Protein AF-A0A671PRG0-F1 (afdb_monomer_lite)

InterPro domains:
  IPR011051 RmlC-like cupin domain superfamily [SSF51182] (22-229)
  IPR014710 RmlC-like jelly roll fold [G3DSA:2.60.120.10] (27-189)
  IPR016305 Mannose-6-phosphate isomerase [PR00714] (26-44)
  IPR016305 Mannose-6-phosphate isomerase [PR00714] (99-120)
  IPR016305 Mannose-6-phosphate isomerase [PR00714] (134-157)
  IPR016305 Mannose-6-phosphate isomerase [PTHR10309] (20-230)
  IPR018050 Phosphomannose isomerase, type I, conserved site [PS00965] (134-142)
  IPR046457 Phosphomannose isomerase type I, catalytic domain [PF20511] (23-158)
  IPR046458 Phosphomannose isomerase type I, helical insertion domain [PF20512] (175-228)

Sequence (241 aa):
MHYIFNLLILSSTIYFRLKKSELFPLCCVVQSYAWGKVGLDSEVARLVLGGDPQALIEEARPYAEVHGYGKYSDPLKFFTLCYIACLGSKVKDTFHGQLPFLFKVLSVNTALSIQAHPNRELAARLHAQFPEHYPDNNHKPEMAIALTRFEGLCGFRPMDEILGFLKNVPEFRALVGNEAAEELQSADGDPCRTSLALKKCFTRMMNCEKKLFVDQLNMLVKRISEEGERKPCRTSTPSAG

pLDDT: mean 81.51, std 22.71, range [23.83, 98.19]

Secondary structure (DSSP, 8-state):
-----------S------TT----PPPEEEE--TTBEEGGGSHHHHHHHHH-TTPPPPTTSEE-EEEE--S-SSTTTHHHHHHHHHSHHHHHHHTTTS-S---EEE-BSSPPPP--PPPHHHHHHHHHH-TTT--SS---------SS------SPPPHHHHHHHHHH-HHHHHHH-HHHHHHHHHTTT-HHHHHHHHHHHHHHHHTS-HHHHHHHHHHHHHHHHHHHHT------PPPP-

Structure (mmCIF, N/CA/C/O backbone):
data_AF-A0A671PRG0-F1
#
_entry.id   AF-A0A671PRG0-F1
#
loop_
_atom_site.group_PDB
_atom_site.id
_atom_site.type_symbol
_atom_site.label_atom_id
_atom_site.label_alt_id
_atom_site.label_comp_id
_atom_site.label_asym_id
_atom_site.label_entity_id
_atom_site.label_seq_id
_atom_site.pdbx_PDB_ins_code
_atom_site.Cartn_x
_atom_site.Cartn_y
_atom_site.Cartn_z
_atom_site.occupancy
_atom_site.B_iso_or_equiv
_atom_site.auth_seq_id
_atom_site.auth_comp_id
_atom_site.auth_asym_id
_atom_site.auth_atom_id
_atom_site.pdbx_PDB_model_num
ATOM 1 N N . MET A 1 1 ? -12.106 29.564 -16.256 1.00 35.19 1 MET A N 1
ATOM 2 C CA . MET A 1 1 ? -11.202 29.552 -17.425 1.00 35.19 1 MET A CA 1
ATOM 3 C C . MET A 1 1 ? -11.183 28.145 -17.986 1.00 35.19 1 MET A C 1
ATOM 5 O O . MET A 1 1 ? -10.632 27.255 -17.355 1.00 35.19 1 MET A O 1
ATOM 9 N N . HIS A 1 2 ? -11.853 27.949 -19.117 1.00 33.06 2 HIS A N 1
ATOM 10 C CA . HIS A 1 2 ? -11.750 26.733 -19.914 1.00 33.06 2 HIS A CA 1
ATOM 11 C C . HIS A 1 2 ? -10.462 26.802 -20.734 1.00 33.06 2 HIS A C 1
ATOM 13 O O . HIS A 1 2 ? -10.240 27.805 -21.407 1.00 33.06 2 HIS A O 1
ATOM 19 N N . TYR A 1 3 ? -9.663 25.739 -20.728 1.00 29.84 3 TYR A N 1
ATOM 20 C CA . TYR A 1 3 ? -8.715 25.488 -21.808 1.00 29.84 3 TYR A CA 1
ATOM 21 C C . TYR A 1 3 ? -9.137 24.205 -22.516 1.00 29.84 3 TYR A C 1
ATOM 23 O O . TYR A 1 3 ? -8.932 23.095 -22.035 1.00 29.84 3 TYR A O 1
ATOM 31 N N . ILE A 1 4 ? -9.803 24.416 -23.649 1.00 31.36 4 ILE A N 1
ATOM 32 C CA . ILE A 1 4 ? -9.970 23.457 -24.736 1.00 31.36 4 ILE A CA 1
ATOM 33 C C . ILE A 1 4 ? -8.593 23.319 -25.390 1.00 31.36 4 ILE A C 1
ATOM 35 O O . ILE A 1 4 ? -8.043 24.320 -25.848 1.00 31.36 4 ILE A O 1
ATOM 39 N N . PHE A 1 5 ? -8.045 22.108 -25.467 1.00 26.28 5 PHE A N 1
ATOM 40 C CA . PHE A 1 5 ? -6.980 21.823 -26.425 1.00 26.28 5 PHE A CA 1
ATOM 41 C C . PHE A 1 5 ? -7.607 21.182 -27.659 1.00 26.28 5 PHE A C 1
ATOM 43 O O . PHE A 1 5 ? -8.092 20.054 -27.620 1.00 26.28 5 PHE A O 1
ATOM 50 N N . ASN A 1 6 ? -7.621 21.951 -28.748 1.00 24.80 6 ASN A N 1
ATOM 51 C CA . ASN A 1 6 ? -7.912 21.455 -30.083 1.00 24.80 6 ASN A CA 1
ATOM 52 C C . ASN A 1 6 ? -6.829 20.451 -30.492 1.00 24.80 6 ASN A C 1
ATOM 54 O O . ASN A 1 6 ? -5.641 20.775 -30.502 1.00 24.80 6 ASN A O 1
ATOM 58 N N . LEU A 1 7 ? -7.256 19.247 -30.860 1.00 25.19 7 LEU A N 1
ATOM 59 C CA . LEU A 1 7 ? -6.441 18.278 -31.577 1.00 25.19 7 LEU A CA 1
ATOM 60 C C . LEU A 1 7 ? -6.440 18.676 -33.059 1.00 25.19 7 LEU A C 1
ATOM 62 O O . LEU A 1 7 ? -7.451 18.523 -33.741 1.00 25.19 7 LEU A O 1
ATOM 66 N N . LEU A 1 8 ? -5.317 19.194 -33.557 1.00 23.83 8 LEU A N 1
ATOM 67 C CA . LEU A 1 8 ? -5.101 19.376 -34.991 1.00 23.83 8 LEU A CA 1
ATOM 68 C C . LEU A 1 8 ? -4.307 18.171 -35.512 1.00 23.83 8 LEU A C 1
ATOM 70 O O . LEU A 1 8 ? -3.101 18.074 -35.294 1.00 23.83 8 LEU A O 1
ATOM 74 N N . ILE A 1 9 ? -4.986 17.239 -36.183 1.00 38.91 9 ILE A N 1
ATOM 75 C CA . ILE A 1 9 ? -4.334 16.229 -37.023 1.00 38.91 9 ILE A CA 1
ATOM 76 C C . ILE A 1 9 ? -4.158 16.856 -38.401 1.00 38.91 9 ILE A C 1
ATOM 78 O O . ILE A 1 9 ? -5.121 16.944 -39.157 1.00 38.91 9 ILE A O 1
ATOM 82 N N . LEU A 1 10 ? -2.934 17.257 -38.740 1.00 28.08 10 LEU A N 1
ATOM 83 C CA . LEU A 1 10 ? -2.520 17.417 -40.129 1.00 28.08 10 LEU A CA 1
ATOM 84 C C . LEU A 1 10 ? -1.109 16.857 -40.320 1.00 28.08 10 LEU A C 1
ATOM 86 O O . LEU A 1 10 ? -0.182 17.120 -39.560 1.00 28.08 10 LEU A O 1
ATOM 90 N N . SER A 1 11 ? -1.032 16.030 -41.356 1.00 39.69 11 SER A N 1
ATOM 91 C CA . SER A 1 11 ? 0.140 15.426 -41.970 1.00 39.69 11 SER A CA 1
ATOM 92 C C . SER A 1 11 ? 1.326 16.388 -42.139 1.00 39.69 11 SER A C 1
ATOM 94 O O . SER A 1 11 ? 1.144 17.579 -42.373 1.00 39.69 11 SER A O 1
ATOM 96 N N . SER A 1 12 ? 2.522 15.787 -42.180 1.00 30.41 12 SER A N 1
ATOM 97 C CA . SER A 1 12 ? 3.802 16.328 -42.671 1.00 30.41 12 SER A CA 1
ATOM 98 C C . SER A 1 12 ? 4.650 17.138 -41.675 1.00 30.41 12 SER A C 1
ATOM 100 O O . SER A 1 12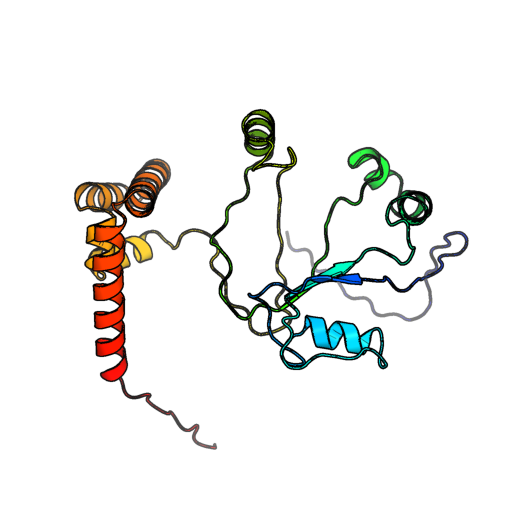 ? 4.738 18.354 -41.735 1.00 30.41 12 SER A O 1
ATOM 102 N N . THR A 1 13 ? 5.378 16.390 -40.838 1.00 31.53 13 THR A N 1
ATOM 103 C CA . THR A 1 13 ? 6.784 16.644 -40.469 1.00 31.53 13 THR A CA 1
ATOM 104 C C . THR A 1 13 ? 7.146 17.968 -39.776 1.00 31.53 13 THR A C 1
ATOM 106 O O . THR A 1 13 ? 7.357 18.997 -40.411 1.00 31.53 13 THR A O 1
ATOM 109 N N . ILE A 1 14 ? 7.442 17.878 -38.473 1.00 29.50 14 ILE A N 1
ATOM 110 C CA . ILE A 1 14 ? 8.320 18.815 -37.752 1.00 29.50 14 ILE A CA 1
ATOM 111 C C . ILE A 1 14 ? 9.484 17.999 -37.175 1.00 29.50 14 ILE A C 1
ATOM 113 O O . ILE A 1 14 ? 9.291 17.162 -36.295 1.00 29.50 14 ILE A O 1
ATOM 117 N N . TYR A 1 15 ? 10.695 18.223 -37.691 1.00 29.53 15 TYR A N 1
ATOM 118 C CA . TYR A 1 15 ? 11.923 17.613 -37.177 1.00 29.53 15 TYR A CA 1
ATOM 119 C C . TYR A 1 15 ? 12.564 18.512 -36.116 1.00 29.53 15 TYR A C 1
ATOM 121 O O . TYR A 1 15 ? 12.960 19.637 -36.416 1.00 29.53 15 TYR A O 1
ATOM 129 N N . PHE A 1 16 ? 12.783 17.980 -34.912 1.00 28.91 16 PHE A N 1
ATOM 130 C CA . PHE A 1 16 ? 13.805 18.502 -34.005 1.00 28.91 16 PHE A CA 1
ATOM 131 C C . PHE A 1 16 ? 15.105 17.713 -34.210 1.00 28.91 16 PHE A C 1
ATOM 133 O O . PHE A 1 16 ? 15.154 16.499 -34.021 1.00 28.91 16 PHE A O 1
ATOM 140 N N . ARG A 1 17 ? 16.166 18.409 -34.637 1.00 31.09 17 ARG A N 1
ATOM 141 C CA . ARG A 1 17 ? 17.495 17.841 -34.899 1.00 31.09 17 ARG A CA 1
ATOM 142 C C . ARG A 1 17 ? 18.341 17.857 -33.626 1.00 31.09 17 ARG A C 1
ATOM 144 O O . ARG A 1 17 ? 18.939 18.875 -33.292 1.00 31.09 17 ARG A O 1
ATOM 151 N N . LEU A 1 18 ? 18.462 16.706 -32.974 1.00 37.28 18 LEU A N 1
ATOM 152 C CA . LEU A 1 18 ? 19.599 16.389 -32.109 1.00 37.28 18 LEU A CA 1
ATOM 153 C C . LEU A 1 18 ? 20.644 15.636 -32.948 1.00 37.28 18 LEU A C 1
ATOM 155 O O . LEU A 1 18 ? 20.298 14.817 -33.801 1.00 37.28 18 LEU A O 1
ATOM 159 N N . LYS A 1 19 ? 21.934 15.948 -32.763 1.00 44.12 19 LYS A N 1
ATOM 160 C CA . LYS A 1 19 ? 23.044 15.192 -33.366 1.00 44.12 19 LYS A CA 1
ATOM 161 C C . LYS A 1 19 ? 22.900 13.719 -32.949 1.00 44.12 19 LYS A C 1
ATOM 163 O O . LYS A 1 19 ? 23.161 13.400 -31.801 1.00 44.12 19 LYS A O 1
ATOM 168 N N . LYS A 1 20 ? 22.460 12.873 -33.888 1.00 46.78 20 LYS A N 1
ATOM 169 C CA . LYS A 1 20 ? 22.304 11.411 -33.788 1.00 46.78 20 LYS A CA 1
ATOM 170 C C . LYS A 1 20 ? 21.583 10.949 -32.506 1.00 46.78 20 LYS A C 1
ATOM 172 O O . LYS A 1 20 ? 22.195 10.469 -31.561 1.00 46.78 20 LYS A O 1
ATOM 177 N N . SER A 1 21 ? 20.259 11.088 -32.485 1.00 54.41 21 SER A N 1
ATOM 178 C CA . SER A 1 21 ? 19.408 10.427 -31.489 1.00 54.41 21 SER A CA 1
ATOM 179 C C . SER A 1 21 ? 19.373 8.927 -31.774 1.00 54.41 21 SER A C 1
ATOM 181 O O . SER A 1 21 ? 18.553 8.454 -32.555 1.00 54.41 21 SER A O 1
ATOM 183 N N . GLU A 1 22 ? 20.308 8.184 -31.197 1.00 66.44 22 GLU A N 1
ATOM 184 C CA . GLU A 1 22 ? 20.271 6.726 -31.229 1.00 66.44 22 GLU A CA 1
ATOM 185 C C . GLU A 1 22 ? 19.267 6.244 -30.166 1.00 66.44 22 GLU A C 1
ATOM 187 O O . GLU A 1 22 ? 19.372 6.584 -28.987 1.00 66.44 22 GLU A O 1
ATOM 192 N N . LEU A 1 23 ? 18.233 5.518 -30.603 1.00 65.38 23 LEU A N 1
ATOM 193 C CA . LEU A 1 23 ? 17.289 4.839 -29.718 1.00 65.38 23 LEU A CA 1
ATOM 194 C C . LEU A 1 23 ? 17.896 3.490 -29.339 1.00 65.38 23 LEU A C 1
ATOM 196 O O . LEU A 1 23 ? 18.225 2.696 -30.220 1.00 65.38 23 LEU A O 1
ATOM 200 N N . PHE A 1 24 ? 18.006 3.220 -28.043 1.00 70.75 24 PHE A N 1
ATOM 201 C CA . PHE A 1 24 ? 18.529 1.953 -27.549 1.00 70.75 24 PHE A CA 1
ATOM 202 C C . PHE A 1 24 ? 17.489 1.244 -26.688 1.00 70.75 24 PHE A C 1
ATOM 204 O O . PHE A 1 24 ? 16.824 1.899 -25.879 1.00 70.75 24 PHE A O 1
ATOM 211 N N . PRO A 1 25 ? 17.360 -0.087 -26.812 1.00 68.94 25 PRO A N 1
ATOM 212 C CA . PRO A 1 25 ? 16.566 -0.859 -25.874 1.00 68.94 25 PRO A CA 1
ATOM 213 C C . PRO A 1 25 ? 17.192 -0.778 -24.478 1.00 68.94 25 PRO A C 1
ATOM 215 O O . PRO A 1 25 ? 18.411 -0.890 -24.311 1.00 68.94 25 PRO A O 1
ATOM 218 N N . LEU A 1 26 ? 16.350 -0.599 -23.462 1.00 72.31 26 LEU A N 1
ATOM 219 C CA . LEU A 1 26 ? 16.778 -0.729 -22.076 1.00 72.31 26 LEU A CA 1
ATOM 220 C C . LEU A 1 26 ? 16.910 -2.210 -21.734 1.00 72.31 26 LEU A C 1
ATOM 222 O O . LEU A 1 26 ? 16.048 -3.015 -22.078 1.00 72.31 26 LEU A O 1
ATOM 226 N N . CYS A 1 27 ? 17.974 -2.555 -21.014 1.00 68.25 27 CYS A N 1
ATOM 227 C CA . CYS A 1 27 ? 17.944 -3.769 -20.219 1.00 68.25 27 CYS A CA 1
ATOM 228 C C . CYS A 1 27 ? 17.286 -3.460 -18.888 1.00 68.25 27 CYS A C 1
ATOM 230 O O . CYS A 1 27 ? 17.402 -2.362 -18.346 1.00 68.25 27 CYS A O 1
ATOM 232 N N . CYS A 1 28 ? 16.559 -4.436 -18.379 1.00 75.50 28 CYS A N 1
ATOM 233 C CA . CYS A 1 28 ? 15.864 -4.285 -17.126 1.00 75.50 28 CYS A CA 1
ATOM 234 C C . CYS A 1 28 ? 16.195 -5.469 -16.231 1.00 75.50 28 CYS A C 1
ATOM 236 O O . CYS A 1 28 ? 16.379 -6.589 -16.704 1.00 75.50 28 CYS A O 1
ATOM 238 N N . VAL A 1 29 ? 16.284 -5.204 -14.934 1.00 83.56 29 VAL A N 1
ATOM 239 C CA . VAL A 1 29 ? 16.529 -6.224 -13.920 1.00 83.56 29 VAL A CA 1
ATOM 240 C C . VAL A 1 29 ? 15.194 -6.616 -13.318 1.00 83.56 29 VAL A C 1
ATOM 242 O O . VAL A 1 29 ? 14.440 -5.754 -12.868 1.00 83.56 29 VAL A O 1
ATOM 245 N N . VAL A 1 30 ? 14.923 -7.917 -13.311 1.00 90.12 30 VAL A N 1
ATOM 246 C CA . VAL A 1 30 ? 13.756 -8.507 -12.655 1.00 90.12 30 VAL A CA 1
ATOM 247 C C . VAL A 1 30 ? 14.116 -8.849 -11.218 1.00 90.12 30 VAL A C 1
ATOM 249 O O . VAL A 1 30 ? 15.102 -9.544 -10.977 1.00 90.12 30 VAL A O 1
ATOM 252 N N . GLN A 1 31 ? 13.282 -8.427 -10.275 1.00 92.62 31 GLN A N 1
ATOM 253 C CA . GLN A 1 31 ? 13.355 -8.879 -8.891 1.00 92.62 31 GLN A CA 1
ATOM 254 C C . GLN A 1 31 ? 12.327 -9.976 -8.628 1.00 92.62 31 GLN A C 1
ATOM 256 O O . GLN A 1 31 ? 11.164 -9.897 -9.036 1.00 92.62 31 GLN A O 1
ATOM 261 N N . SER A 1 32 ? 12.773 -11.002 -7.910 1.00 95.56 32 SER A N 1
ATOM 262 C CA . SER A 1 32 ? 12.037 -12.249 -7.695 1.00 95.56 32 SER A CA 1
ATOM 263 C C . SER A 1 32 ? 11.468 -12.338 -6.275 1.00 95.56 32 SER A C 1
ATOM 265 O O . SER A 1 32 ? 11.732 -13.285 -5.540 1.00 95.56 32 SER A O 1
ATOM 267 N N . TYR A 1 33 ? 10.743 -11.308 -5.835 1.00 96.44 33 TYR A N 1
ATOM 268 C CA . TYR A 1 33 ? 10.193 -11.283 -4.477 1.00 96.44 33 TYR A CA 1
ATOM 269 C C . TYR A 1 33 ? 8.988 -12.213 -4.317 1.00 96.44 33 TYR A C 1
ATOM 271 O O . TYR A 1 33 ? 8.146 -12.305 -5.206 1.00 96.44 33 TYR A O 1
ATOM 279 N N . ALA A 1 34 ? 8.860 -12.834 -3.141 1.00 96.88 34 ALA A N 1
ATOM 280 C CA . ALA A 1 34 ? 7.816 -13.819 -2.839 1.00 96.88 34 ALA A CA 1
ATOM 281 C C . ALA A 1 34 ? 6.375 -13.294 -2.986 1.00 96.88 34 ALA A C 1
ATOM 283 O O . ALA A 1 34 ? 5.452 -14.082 -3.162 1.00 96.88 34 ALA A O 1
ATOM 284 N N . TRP A 1 35 ? 6.171 -11.974 -2.924 1.00 97.25 35 TRP A N 1
ATOM 285 C CA . TRP A 1 35 ? 4.859 -11.358 -3.129 1.00 97.25 35 TRP A CA 1
ATOM 286 C C . TRP A 1 35 ? 4.439 -11.271 -4.601 1.00 97.25 35 TRP A C 1
ATOM 288 O O . TRP A 1 35 ? 3.294 -10.919 -4.884 1.00 97.25 35 TRP A O 1
ATOM 298 N N . GLY A 1 36 ? 5.353 -11.539 -5.538 1.00 97.50 36 GLY A N 1
ATOM 299 C CA . GLY A 1 36 ? 5.112 -11.428 -6.972 1.00 97.50 36 GLY A CA 1
ATOM 300 C C . GLY A 1 36 ? 4.238 -12.548 -7.531 1.00 97.50 36 GLY A C 1
ATOM 301 O O . GLY A 1 36 ? 4.193 -13.650 -6.985 1.00 97.50 36 GLY A O 1
ATOM 302 N N . LYS A 1 37 ? 3.564 -12.283 -8.655 1.00 97.81 37 LYS A N 1
ATOM 303 C CA . LYS A 1 37 ? 2.899 -13.343 -9.433 1.00 97.81 37 LYS A CA 1
ATOM 304 C C . LYS A 1 37 ? 3.934 -14.297 -10.025 1.00 97.81 37 LYS A C 1
ATOM 306 O O . LYS A 1 37 ? 5.053 -13.883 -10.332 1.00 97.81 37 LYS A O 1
ATOM 311 N N . VAL A 1 38 ? 3.559 -15.564 -10.165 1.00 98.19 38 VAL A N 1
ATOM 312 C CA . VAL A 1 38 ? 4.453 -16.624 -10.644 1.00 98.19 38 VAL A CA 1
ATOM 313 C C . VAL A 1 38 ? 4.329 -16.827 -12.149 1.00 98.19 38 VAL A C 1
ATOM 315 O O . VAL A 1 38 ? 3.256 -16.617 -12.714 1.00 98.19 38 VAL A O 1
ATOM 318 N N . GLY A 1 39 ? 5.432 -17.204 -12.797 1.00 97.44 39 GLY A N 1
ATOM 319 C CA . GLY A 1 39 ? 5.450 -17.558 -14.215 1.00 97.44 39 GLY A CA 1
ATOM 320 C C . GLY A 1 39 ? 4.734 -16.540 -15.111 1.00 97.44 39 GLY A C 1
ATOM 321 O O . GLY A 1 39 ? 4.846 -15.328 -14.922 1.00 97.44 39 GLY A O 1
ATOM 322 N N . LEU A 1 40 ? 3.961 -17.036 -16.080 1.00 97.19 40 LEU A N 1
ATOM 323 C CA . LEU A 1 40 ? 3.240 -16.211 -17.060 1.00 97.19 40 LEU A CA 1
ATOM 324 C C . LEU A 1 40 ? 1.994 -15.501 -16.510 1.00 97.19 40 LEU A C 1
ATOM 326 O O . LEU A 1 40 ? 1.427 -14.648 -17.200 1.00 97.19 40 LEU A O 1
ATOM 330 N N . ASP A 1 41 ? 1.594 -15.768 -15.266 1.00 97.06 41 ASP A N 1
ATOM 331 C CA . ASP A 1 41 ? 0.567 -14.964 -14.595 1.00 97.06 41 ASP A CA 1
ATOM 332 C C . ASP A 1 41 ? 1.094 -13.573 -14.223 1.00 97.06 41 ASP A C 1
ATOM 334 O O . ASP A 1 41 ? 0.311 -12.647 -13.991 1.00 97.06 41 ASP A O 1
ATOM 338 N N . SER A 1 42 ? 2.420 -13.402 -14.208 1.00 97.94 42 SER A N 1
ATOM 339 C CA . SER A 1 42 ? 3.068 -12.118 -13.991 1.00 97.94 42 SER A CA 1
ATOM 340 C C . SER A 1 42 ? 3.155 -11.269 -15.254 1.00 97.94 42 SER A C 1
ATOM 342 O O . SER A 1 42 ? 3.726 -11.667 -16.270 1.00 97.94 42 SER A O 1
ATOM 344 N N . GLU A 1 43 ? 2.709 -10.018 -15.143 1.00 96.81 43 GLU A N 1
ATOM 345 C CA . GLU A 1 43 ? 2.943 -9.006 -16.180 1.00 96.81 43 GLU A CA 1
ATOM 346 C C . GLU A 1 43 ? 4.430 -8.712 -16.368 1.00 96.81 43 GLU A C 1
ATOM 348 O O . GLU A 1 43 ? 4.868 -8.413 -17.474 1.00 96.81 43 GLU A O 1
ATOM 353 N N . VAL A 1 44 ? 5.233 -8.848 -15.309 1.00 96.00 44 VAL A N 1
ATOM 354 C CA . VAL A 1 44 ? 6.686 -8.690 -15.407 1.00 96.00 44 VAL A CA 1
ATOM 355 C C . VAL A 1 44 ? 7.284 -9.813 -16.254 1.00 96.00 44 VAL A C 1
ATOM 357 O O . VAL A 1 44 ? 8.100 -9.531 -17.127 1.00 96.00 44 VAL A O 1
ATOM 360 N N . ALA A 1 45 ? 6.851 -11.063 -16.068 1.00 95.56 45 ALA A N 1
ATOM 361 C CA . ALA A 1 45 ? 7.314 -12.179 -16.896 1.00 95.56 45 ALA A CA 1
ATOM 362 C C . ALA A 1 45 ? 6.913 -12.012 -18.371 1.00 95.56 45 ALA A C 1
ATOM 364 O O . ALA A 1 45 ? 7.727 -12.236 -19.266 1.00 95.56 45 ALA A O 1
ATOM 365 N N . ARG A 1 46 ? 5.684 -11.550 -18.639 1.00 95.06 46 ARG A N 1
ATOM 366 C CA . ARG A 1 46 ? 5.230 -11.257 -20.010 1.00 95.06 46 ARG A CA 1
ATOM 367 C C . ARG A 1 46 ? 6.020 -10.120 -20.653 1.00 95.06 46 ARG A 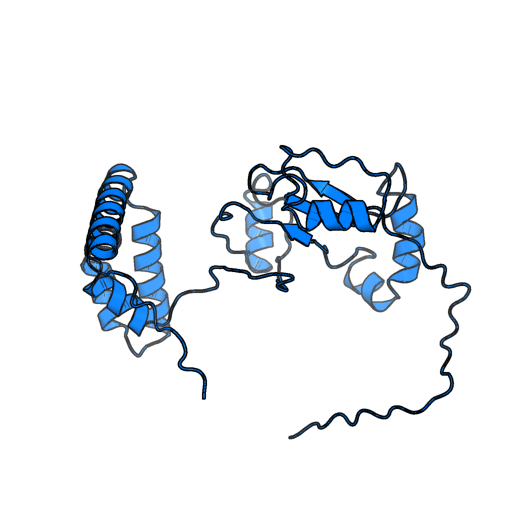C 1
ATOM 369 O O . ARG A 1 46 ? 6.347 -10.207 -21.832 1.00 95.06 46 ARG A O 1
ATOM 376 N N . LEU A 1 47 ? 6.365 -9.079 -19.891 1.00 92.44 47 LEU A N 1
ATOM 377 C CA . LEU A 1 47 ? 7.225 -7.994 -20.375 1.00 92.44 47 LEU A CA 1
ATOM 378 C C . LEU A 1 47 ? 8.635 -8.482 -20.713 1.00 92.44 47 LEU A C 1
ATOM 380 O O . LEU A 1 47 ? 9.195 -8.049 -21.718 1.00 92.44 47 LEU A O 1
ATOM 384 N N . VAL A 1 48 ? 9.195 -9.392 -19.910 1.00 90.94 48 VAL A N 1
ATOM 385 C CA . VAL A 1 48 ? 10.492 -10.022 -20.199 1.00 90.94 48 VAL A CA 1
ATOM 386 C C . VAL A 1 48 ? 10.436 -10.773 -21.528 1.00 90.94 48 VAL A C 1
ATOM 388 O O . VAL A 1 48 ? 11.266 -10.506 -22.389 1.00 90.94 48 VAL A O 1
ATOM 391 N N . LEU A 1 49 ? 9.423 -11.620 -21.740 1.00 91.62 49 LEU A N 1
ATOM 392 C CA . LEU A 1 49 ? 9.232 -12.328 -23.014 1.00 91.62 49 LEU A CA 1
ATOM 393 C C . LEU A 1 49 ? 8.992 -11.392 -24.203 1.00 91.62 49 LEU A C 1
ATOM 395 O O . LEU A 1 49 ? 9.448 -11.664 -25.309 1.00 91.62 49 LEU A O 1
ATOM 399 N N . GLY A 1 50 ? 8.281 -10.283 -23.993 1.00 88.88 50 GLY A N 1
ATOM 400 C CA . GLY A 1 50 ? 8.062 -9.282 -25.037 1.00 88.88 50 GLY A CA 1
ATOM 401 C C . GLY A 1 50 ? 9.345 -8.554 -25.453 1.00 88.88 50 GLY A C 1
ATOM 402 O O . GLY A 1 50 ? 9.480 -8.172 -26.613 1.00 88.88 50 GLY A O 1
ATOM 403 N N . GLY A 1 51 ? 10.284 -8.361 -24.519 1.00 85.56 51 GLY A N 1
ATOM 404 C CA . GLY A 1 51 ? 11.594 -7.758 -24.782 1.00 85.56 51 GLY A CA 1
ATOM 405 C C . GLY A 1 51 ? 12.648 -8.746 -25.293 1.00 85.56 51 GLY A C 1
ATOM 406 O O . GLY A 1 51 ? 13.550 -8.345 -26.028 1.00 85.56 51 GLY A O 1
ATOM 407 N N . ASP A 1 52 ? 12.527 -10.020 -24.922 1.00 86.94 52 ASP A N 1
ATOM 408 C CA . ASP A 1 52 ? 13.380 -11.124 -25.359 1.00 86.94 52 ASP A CA 1
ATOM 409 C C . ASP A 1 52 ? 12.538 -12.403 -25.555 1.00 86.94 52 ASP A C 1
ATOM 411 O O . ASP A 1 52 ? 12.299 -13.142 -24.596 1.00 86.94 52 ASP A O 1
ATOM 415 N N . PRO A 1 53 ? 12.101 -12.703 -26.795 1.00 88.69 53 PRO A N 1
ATOM 416 C CA . PRO A 1 53 ? 11.292 -13.887 -27.091 1.00 88.69 53 PRO A CA 1
ATOM 417 C C . PRO A 1 53 ? 11.979 -15.229 -26.802 1.00 88.69 53 PRO A C 1
ATOM 419 O O . PRO A 1 53 ? 11.312 -16.261 -26.826 1.00 88.69 53 PRO A O 1
ATOM 422 N N . GLN A 1 54 ? 13.298 -15.239 -26.572 1.00 90.38 54 GLN A N 1
ATOM 423 C CA . GLN A 1 54 ? 14.056 -16.439 -26.208 1.00 90.38 54 GLN A CA 1
ATOM 424 C C . GLN A 1 54 ? 14.233 -16.589 -24.690 1.00 90.38 54 GLN A C 1
ATOM 426 O O . GLN A 1 54 ? 14.801 -17.587 -24.241 1.00 90.38 54 GLN A O 1
ATOM 431 N N . ALA A 1 55 ? 13.754 -15.630 -23.891 1.00 89.44 55 ALA A N 1
ATOM 432 C CA . ALA A 1 55 ? 13.838 -15.703 -22.441 1.00 89.44 55 ALA A CA 1
ATOM 433 C C . ALA A 1 55 ? 13.065 -16.917 -21.901 1.00 89.44 55 ALA A C 1
ATOM 435 O O . ALA A 1 55 ? 11.912 -17.161 -22.256 1.00 89.44 55 ALA A O 1
ATOM 436 N N . LEU A 1 56 ? 13.692 -17.668 -20.995 1.00 93.75 56 LEU A N 1
ATOM 437 C CA . LEU A 1 56 ? 13.051 -18.791 -20.315 1.00 93.75 56 LEU A CA 1
ATOM 438 C C . LEU A 1 56 ? 12.302 -18.284 -19.079 1.00 93.75 56 LEU A C 1
ATOM 440 O O . LEU A 1 56 ? 12.908 -17.726 -18.161 1.00 93.75 56 LEU A O 1
ATOM 444 N N . ILE A 1 57 ? 10.983 -18.483 -19.059 1.00 96.06 57 ILE A N 1
ATOM 445 C CA . ILE A 1 57 ? 10.139 -18.175 -17.903 1.00 96.06 57 ILE A CA 1
ATOM 446 C C . ILE A 1 57 ? 9.923 -19.444 -17.087 1.00 96.06 57 ILE A C 1
ATOM 448 O O . ILE A 1 57 ? 9.409 -20.442 -17.585 1.00 96.06 57 ILE A O 1
ATOM 452 N N . GLU A 1 58 ? 10.308 -19.391 -15.819 1.00 96.88 58 GLU A N 1
ATOM 453 C CA . GLU A 1 58 ? 10.133 -20.483 -14.869 1.00 96.88 58 GLU A CA 1
ATOM 454 C C . GLU A 1 58 ? 8.722 -20.413 -14.263 1.00 96.88 58 GLU A C 1
ATOM 456 O O . GLU A 1 58 ? 8.356 -19.406 -13.656 1.00 96.88 58 GLU A O 1
ATOM 461 N N . GLU A 1 59 ? 7.926 -21.479 -14.394 1.00 96.12 59 GLU A N 1
ATOM 462 C CA . GLU A 1 59 ? 6.506 -21.480 -13.992 1.00 96.12 59 GLU A CA 1
ATOM 463 C C . GLU A 1 59 ? 6.288 -21.159 -12.507 1.00 96.12 59 GLU A C 1
ATOM 465 O O . GLU A 1 59 ? 5.385 -20.403 -12.161 1.00 96.12 59 GLU A O 1
ATOM 470 N N . ALA A 1 60 ? 7.137 -21.692 -11.625 1.00 96.56 60 ALA A N 1
ATOM 471 C CA . ALA A 1 60 ? 7.005 -21.525 -10.176 1.00 96.56 60 ALA A CA 1
ATOM 472 C C . ALA A 1 60 ? 7.718 -20.278 -9.625 1.00 96.56 60 ALA A C 1
ATOM 474 O O . ALA A 1 60 ? 7.615 -19.978 -8.434 1.00 96.56 60 ALA A O 1
ATOM 475 N N . ARG A 1 61 ? 8.473 -19.554 -10.459 1.00 97.12 61 ARG A N 1
ATOM 476 C CA . ARG A 1 61 ? 9.272 -18.416 -10.006 1.00 97.12 61 ARG A CA 1
ATOM 477 C C . ARG A 1 61 ? 8.405 -17.161 -9.896 1.00 97.12 61 ARG A C 1
ATOM 479 O O . ARG A 1 61 ? 7.720 -16.827 -10.860 1.00 97.12 61 ARG A O 1
ATOM 486 N N . PRO A 1 62 ? 8.465 -16.411 -8.782 1.00 97.75 62 PRO A N 1
ATOM 487 C CA . PRO A 1 62 ? 7.841 -15.096 -8.692 1.00 97.75 62 PRO A CA 1
ATOM 488 C C . PRO A 1 62 ? 8.575 -14.060 -9.551 1.00 97.75 62 PRO A C 1
ATOM 490 O O . PRO A 1 62 ? 9.789 -13.887 -9.427 1.00 97.75 62 PRO A O 1
ATOM 493 N N . TYR A 1 63 ? 7.834 -13.312 -10.362 1.00 97.50 63 TYR A N 1
ATOM 494 C CA . TYR A 1 63 ? 8.317 -12.165 -11.134 1.00 97.50 63 TYR A CA 1
ATOM 495 C C . TYR A 1 63 ? 7.617 -10.911 -10.600 1.00 97.50 63 TYR A C 1
ATOM 497 O O . TYR A 1 63 ? 6.492 -10.606 -10.995 1.00 97.50 63 TYR A O 1
ATOM 505 N N . ALA A 1 64 ? 8.252 -10.224 -9.648 1.00 96.06 64 ALA A N 1
ATOM 506 C CA . ALA A 1 64 ? 7.584 -9.257 -8.777 1.00 96.06 64 ALA A CA 1
ATOM 507 C C . ALA A 1 64 ? 7.698 -7.815 -9.279 1.00 96.06 64 ALA A C 1
ATOM 509 O O . ALA A 1 64 ? 6.690 -7.125 -9.426 1.00 96.06 64 ALA A O 1
ATOM 510 N N . GLU A 1 65 ? 8.912 -7.361 -9.579 1.00 92.62 65 GLU A N 1
ATOM 511 C CA . GLU A 1 65 ? 9.151 -6.033 -10.144 1.00 92.62 65 GLU A CA 1
ATOM 512 C C . GLU A 1 65 ? 10.227 -6.071 -11.225 1.00 92.62 65 GLU A C 1
ATOM 514 O O . GLU A 1 65 ? 11.083 -6.956 -11.245 1.00 92.62 65 GLU A O 1
ATOM 519 N N . VAL A 1 66 ? 10.188 -5.092 -12.123 1.00 86.25 66 VAL A N 1
ATOM 520 C CA . VAL A 1 66 ? 11.243 -4.852 -13.107 1.00 86.25 66 VAL A CA 1
ATOM 521 C C . VAL A 1 66 ? 11.638 -3.384 -13.115 1.00 86.25 66 VAL A C 1
ATOM 523 O O . VAL A 1 66 ? 10.771 -2.511 -13.187 1.00 86.25 66 VAL A O 1
ATOM 526 N N . HIS A 1 67 ? 12.944 -3.116 -13.039 1.00 79.50 67 HIS A N 1
ATOM 527 C CA . HIS A 1 67 ? 13.522 -1.768 -13.121 1.00 79.50 67 HIS A CA 1
ATOM 528 C C . HIS A 1 67 ? 14.445 -1.668 -14.327 1.00 79.50 67 HIS A C 1
ATOM 530 O O . HIS A 1 67 ? 15.251 -2.569 -14.565 1.00 79.50 67 HIS A O 1
ATOM 536 N N . GLY A 1 68 ? 14.369 -0.565 -15.068 1.00 62.62 68 GLY A N 1
ATOM 537 C CA . GLY A 1 68 ? 15.289 -0.301 -16.173 1.00 62.62 68 GLY A CA 1
ATOM 538 C C . GLY A 1 68 ? 16.654 0.193 -15.687 1.00 62.62 68 GLY A C 1
ATOM 539 O O . GLY A 1 68 ? 16.730 1.251 -15.068 1.00 62.62 68 GLY A O 1
ATOM 540 N N . TYR A 1 69 ? 17.721 -0.531 -16.034 1.00 53.41 69 TYR A N 1
ATOM 541 C CA . TYR A 1 69 ? 19.113 -0.064 -15.996 1.00 53.41 69 TYR A CA 1
ATOM 542 C C . TYR A 1 69 ? 19.736 -0.435 -17.336 1.00 53.41 69 TYR A C 1
ATOM 544 O O . TYR A 1 69 ? 19.876 -1.618 -17.645 1.00 53.41 69 TYR A O 1
ATOM 552 N N . GLY A 1 70 ? 20.072 0.535 -18.184 1.00 41.69 70 GLY A N 1
ATOM 553 C CA . GLY A 1 70 ? 20.517 0.158 -19.522 1.00 41.69 70 GLY A CA 1
ATOM 554 C C . GLY A 1 70 ? 21.838 -0.620 -19.532 1.00 41.69 70 GLY A C 1
ATOM 555 O O . GLY A 1 70 ? 22.602 -0.685 -18.571 1.00 41.69 70 GLY A O 1
ATOM 556 N N . LYS A 1 71 ? 22.022 -1.315 -20.648 1.00 35.75 71 LYS A N 1
ATOM 557 C CA . LYS A 1 71 ? 22.752 -2.574 -20.776 1.00 35.75 71 LYS A CA 1
ATOM 558 C C . LYS A 1 71 ? 24.274 -2.414 -20.792 1.00 35.75 71 LYS A C 1
ATOM 560 O O . LYS A 1 71 ? 24.808 -2.387 -21.884 1.00 35.75 71 LYS A O 1
ATOM 565 N N . TYR A 1 72 ? 24.975 -2.390 -19.652 1.00 35.75 72 TYR A N 1
ATOM 566 C CA . TYR A 1 72 ? 26.412 -2.738 -19.576 1.00 35.75 72 TYR A CA 1
ATOM 567 C C . TYR A 1 72 ? 26.808 -3.254 -18.182 1.00 35.75 72 TYR A C 1
ATOM 569 O O . TYR A 1 72 ? 26.273 -2.817 -17.167 1.00 35.75 72 TYR A O 1
ATOM 577 N N . SER A 1 73 ? 27.786 -4.165 -18.146 1.00 36.38 73 SER A N 1
ATOM 578 C CA . SER A 1 73 ? 28.354 -4.873 -16.981 1.00 36.38 73 SER A CA 1
ATOM 579 C C . SER A 1 73 ? 29.159 -4.000 -15.997 1.00 36.38 73 SER A C 1
ATOM 581 O O . SER A 1 73 ? 29.948 -4.507 -15.207 1.00 36.38 73 SER A O 1
ATOM 583 N N . ASP A 1 74 ? 28.935 -2.690 -16.029 1.00 41.53 74 ASP A N 1
ATOM 584 C CA . ASP A 1 74 ? 29.255 -1.738 -14.967 1.00 41.53 74 ASP A CA 1
ATOM 585 C C . ASP A 1 74 ? 28.135 -0.673 -15.003 1.00 41.53 74 ASP A C 1
ATOM 587 O O . ASP A 1 74 ? 28.232 0.298 -15.769 1.00 41.53 74 ASP A O 1
ATOM 591 N N . PRO A 1 75 ? 27.025 -0.879 -14.260 1.00 42.84 75 PRO A N 1
ATOM 592 C CA . PRO A 1 75 ? 25.811 -0.057 -14.347 1.00 42.84 75 PRO A CA 1
ATOM 593 C C . PRO A 1 75 ? 26.047 1.438 -14.093 1.00 42.84 75 PRO A C 1
ATOM 595 O O . PRO A 1 75 ? 25.210 2.264 -14.452 1.00 42.84 75 PRO A O 1
ATOM 598 N N . LEU A 1 76 ? 27.188 1.801 -13.492 1.00 40.56 76 LEU A N 1
ATOM 599 C CA . LEU A 1 76 ? 27.518 3.171 -13.113 1.00 40.56 76 LEU A CA 1
ATOM 600 C C . LEU A 1 76 ? 28.397 3.935 -14.114 1.00 40.56 76 LEU A C 1
ATOM 602 O O . LEU A 1 76 ? 28.437 5.159 -14.025 1.00 40.56 76 LEU A O 1
ATOM 606 N N . LYS A 1 77 ? 29.128 3.300 -15.042 1.00 38.00 77 LYS A N 1
ATOM 607 C CA . LYS A 1 77 ? 30.166 4.029 -15.815 1.00 38.00 77 LYS A CA 1
ATOM 608 C C . LYS A 1 77 ? 29.773 4.411 -17.236 1.00 38.00 77 LYS A C 1
ATOM 610 O O . LYS A 1 77 ? 29.953 5.565 -17.617 1.00 38.00 77 LYS A O 1
ATOM 615 N N . PHE A 1 78 ? 29.216 3.487 -18.018 1.00 38.41 78 PHE A N 1
ATOM 616 C CA . PHE A 1 78 ? 28.787 3.804 -19.389 1.00 38.41 78 PHE A CA 1
ATOM 617 C C . PHE A 1 78 ? 27.423 4.501 -19.409 1.00 38.41 78 PHE A C 1
ATOM 619 O O . PHE A 1 78 ? 27.177 5.392 -20.221 1.00 38.41 78 PHE A O 1
ATOM 626 N N . PHE A 1 79 ? 26.561 4.144 -18.452 1.00 48.88 79 PHE A N 1
ATOM 627 C CA . PHE A 1 79 ? 25.249 4.753 -18.302 1.00 48.88 79 PHE A CA 1
ATOM 628 C C . PHE A 1 79 ? 25.379 6.240 -17.968 1.00 48.88 79 PHE A C 1
ATOM 630 O O . PHE A 1 79 ? 24.877 7.073 -18.706 1.00 48.88 79 PHE A O 1
ATOM 637 N N . THR A 1 80 ? 26.172 6.605 -16.964 1.00 49.09 80 THR A N 1
ATOM 638 C CA . THR A 1 80 ? 26.295 7.988 -16.474 1.00 49.09 80 THR A CA 1
ATOM 639 C C . THR A 1 80 ? 26.734 9.002 -17.541 1.00 49.09 80 THR A C 1
ATOM 641 O O . THR A 1 80 ? 26.206 10.109 -17.574 1.00 49.09 80 THR A O 1
ATOM 644 N N . LEU A 1 81 ? 27.632 8.653 -18.470 1.00 44.31 81 LEU A N 1
ATOM 645 C CA . LEU A 1 81 ? 28.159 9.621 -19.448 1.00 44.31 81 LEU A CA 1
ATOM 646 C C . LEU A 1 81 ? 27.205 9.905 -20.622 1.00 44.31 81 LEU A C 1
ATOM 648 O O . LEU A 1 81 ? 26.978 11.071 -20.949 1.00 44.31 81 LEU A O 1
ATOM 652 N N . CYS A 1 82 ? 26.607 8.875 -21.230 1.00 50.47 82 CYS A N 1
ATOM 653 C CA . CYS A 1 82 ? 25.599 9.069 -22.283 1.00 50.47 82 CYS A CA 1
ATOM 654 C C . CYS A 1 82 ? 24.278 9.593 -21.703 1.00 50.47 82 CYS A C 1
ATOM 656 O O . CYS A 1 82 ? 23.627 10.442 -22.305 1.00 50.47 82 CYS A O 1
ATOM 658 N N . TYR A 1 83 ? 23.916 9.148 -20.500 1.00 55.53 83 TYR A N 1
ATOM 659 C CA . TYR A 1 83 ? 22.675 9.519 -19.835 1.00 55.53 83 TYR A CA 1
ATOM 660 C C . TYR A 1 83 ? 22.656 10.984 -19.383 1.00 55.53 83 TYR A C 1
ATOM 662 O O . TYR A 1 83 ? 21.697 11.691 -19.681 1.00 55.53 83 TYR A O 1
ATOM 670 N N . ILE A 1 84 ? 23.736 11.492 -18.767 1.00 55.25 84 ILE A N 1
ATOM 671 C CA . ILE A 1 84 ? 23.844 12.914 -18.377 1.00 55.25 84 ILE A CA 1
ATOM 672 C C . ILE A 1 84 ? 23.701 13.842 -19.591 1.00 55.25 84 ILE A C 1
ATOM 674 O O . ILE A 1 84 ? 23.112 14.918 -19.473 1.00 55.25 84 ILE A O 1
ATOM 678 N N . ALA A 1 85 ? 24.211 13.438 -20.758 1.00 60.75 85 ALA A N 1
ATOM 679 C CA . ALA A 1 85 ? 24.059 14.212 -21.988 1.00 60.75 85 ALA A CA 1
ATOM 680 C C . ALA A 1 85 ? 22.602 14.236 -22.497 1.00 60.75 85 ALA A C 1
ATOM 682 O O . ALA A 1 85 ? 22.183 15.230 -23.090 1.00 60.75 85 ALA A O 1
ATOM 683 N N . CYS A 1 86 ? 21.818 13.185 -22.230 1.00 68.94 86 CYS A N 1
ATOM 684 C CA . CYS A 1 86 ? 20.416 13.059 -22.639 1.00 68.94 86 CYS A CA 1
ATOM 685 C C . CYS A 1 86 ? 19.408 13.715 -21.678 1.00 68.94 86 CYS A C 1
ATOM 687 O O . CYS A 1 86 ? 18.290 14.006 -22.095 1.00 68.94 86 CYS A O 1
ATOM 689 N N . LEU A 1 87 ? 19.778 13.975 -20.419 1.00 71.19 87 LEU A N 1
ATOM 690 C CA . LEU A 1 87 ? 18.890 14.580 -19.412 1.00 71.19 87 LEU A CA 1
ATOM 691 C C . LEU A 1 87 ? 18.511 16.043 -19.716 1.00 71.19 87 LEU A C 1
ATOM 693 O O . LEU A 1 87 ? 17.513 16.553 -19.203 1.00 71.19 87 LEU A O 1
ATOM 697 N N . GLY A 1 88 ? 19.303 16.724 -20.546 1.00 80.44 88 GLY A N 1
ATOM 698 C CA . GLY A 1 88 ? 19.195 18.165 -20.764 1.00 80.44 88 GLY A CA 1
ATOM 699 C C . GLY A 1 88 ? 19.718 18.979 -19.574 1.00 80.44 88 GLY A C 1
ATOM 700 O O . GLY A 1 88 ? 19.797 18.500 -18.440 1.00 80.44 88 GLY A O 1
ATOM 701 N N . SER A 1 89 ? 20.091 20.238 -19.828 1.00 84.94 89 SER A N 1
ATOM 702 C CA . SER A 1 89 ? 20.714 21.115 -18.821 1.00 84.94 89 SER A CA 1
ATOM 703 C C . SER A 1 89 ? 19.848 21.286 -17.573 1.00 84.94 89 SER A C 1
ATOM 705 O O . SER A 1 89 ? 20.332 21.112 -16.464 1.00 84.94 89 SER A O 1
ATOM 707 N N . LYS A 1 90 ? 18.540 21.505 -17.741 1.00 87.06 90 LYS A N 1
ATOM 708 C CA . LYS A 1 90 ? 17.617 21.738 -16.621 1.00 87.06 90 LYS A CA 1
ATOM 709 C C . LYS A 1 90 ? 17.604 20.597 -15.598 1.00 87.06 90 LYS A C 1
ATOM 711 O O . LYS A 1 90 ? 17.684 20.853 -14.399 1.00 87.06 90 LYS A O 1
ATOM 716 N N . VAL A 1 91 ? 17.486 19.347 -16.053 1.00 85.00 91 VAL A N 1
ATOM 717 C CA . VAL A 1 91 ? 17.462 18.180 -15.153 1.00 85.00 91 VAL A CA 1
ATOM 718 C C . VAL A 1 91 ? 18.841 17.968 -14.541 1.00 85.00 91 VAL A C 1
ATOM 720 O O . VAL A 1 91 ? 18.939 17.727 -13.342 1.00 85.00 91 VAL A O 1
ATOM 723 N N . LYS A 1 92 ? 19.904 18.132 -15.337 1.00 83.75 92 LYS A N 1
ATOM 724 C CA . LYS A 1 92 ? 21.283 18.028 -14.858 1.00 83.75 92 LYS A CA 1
ATOM 725 C C . LYS A 1 92 ? 21.577 19.017 -13.727 1.00 83.75 92 LYS A C 1
ATOM 727 O O . LYS A 1 92 ? 22.134 18.602 -12.717 1.00 83.75 92 LYS A O 1
ATOM 732 N N . ASP A 1 93 ? 21.179 20.275 -13.878 1.00 87.00 93 ASP A N 1
ATOM 733 C CA . ASP A 1 93 ? 21.437 21.327 -12.892 1.00 87.00 93 ASP A CA 1
ATOM 734 C C . ASP A 1 93 ? 20.585 21.134 -11.629 1.00 87.00 93 ASP A C 1
ATOM 736 O O . ASP A 1 93 ? 21.068 21.330 -10.517 1.00 87.00 93 ASP A O 1
ATOM 740 N N . THR A 1 94 ? 19.332 20.689 -11.788 1.00 87.31 94 THR A N 1
ATOM 741 C CA . THR A 1 94 ? 18.389 20.509 -10.668 1.00 87.31 94 THR A CA 1
ATOM 742 C C . THR A 1 94 ? 18.680 19.252 -9.844 1.00 87.31 94 THR A C 1
ATOM 744 O O . THR A 1 94 ? 18.551 19.274 -8.625 1.00 87.31 94 THR A O 1
ATOM 747 N N . PHE A 1 95 ? 19.055 18.151 -10.500 1.00 82.31 95 PHE A N 1
ATOM 748 C CA . PHE A 1 95 ? 19.221 16.830 -9.880 1.00 82.31 95 PHE A CA 1
ATOM 749 C C . PHE A 1 95 ? 20.665 16.324 -9.955 1.00 82.31 95 PHE A C 1
ATOM 751 O O . PHE A 1 95 ? 20.918 15.126 -9.876 1.00 82.31 95 PHE A O 1
ATOM 758 N N . HIS A 1 96 ? 21.624 17.234 -10.139 1.00 83.06 96 HIS A N 1
ATOM 759 C CA . HIS A 1 96 ? 23.064 16.953 -10.132 1.00 83.06 96 HIS A CA 1
ATOM 760 C C . HIS A 1 96 ? 23.486 15.827 -11.092 1.00 83.06 96 HIS A C 1
ATOM 762 O O . HIS A 1 96 ? 24.344 15.002 -10.785 1.00 83.06 96 HIS A O 1
ATOM 768 N N . GLY A 1 97 ? 22.863 15.783 -12.273 1.00 75.12 97 GLY A N 1
ATOM 769 C CA . GLY A 1 97 ? 23.118 14.759 -13.290 1.00 75.12 97 GLY A CA 1
ATOM 770 C C . GLY A 1 97 ? 22.541 13.374 -12.977 1.00 75.12 97 GLY A C 1
ATOM 771 O O . GLY A 1 97 ? 22.845 12.427 -13.698 1.00 75.12 97 GLY A O 1
ATOM 772 N N . GLN A 1 98 ? 21.708 13.241 -11.943 1.00 74.00 98 GLN A N 1
ATOM 773 C CA . GLN A 1 98 ? 21.006 12.003 -11.613 1.00 74.00 98 GLN A CA 1
ATOM 774 C C . GLN A 1 98 ? 19.611 11.966 -12.246 1.00 74.00 98 GLN A C 1
ATOM 776 O O . GLN A 1 98 ? 18.997 13.002 -12.511 1.00 74.00 98 GLN A O 1
ATOM 781 N N . LEU A 1 99 ? 19.094 10.757 -12.483 1.00 79.44 99 LEU A N 1
ATOM 782 C CA . LEU A 1 99 ? 17.704 10.579 -12.890 1.00 79.44 99 LEU A CA 1
ATOM 783 C C . LEU A 1 99 ? 16.775 10.870 -11.698 1.00 79.44 99 LEU A C 1
ATOM 785 O O . LEU A 1 99 ? 16.879 10.172 -10.692 1.00 79.44 99 LEU A O 1
ATOM 789 N N . PRO A 1 100 ? 15.830 11.823 -11.800 1.00 82.50 100 PRO A N 1
ATOM 790 C CA . PRO A 1 100 ? 14.956 12.181 -10.678 1.00 82.50 100 PRO A CA 1
ATOM 791 C C . PRO A 1 100 ? 13.826 11.188 -10.375 1.00 82.50 100 PRO A C 1
ATOM 793 O O . PRO A 1 100 ? 12.983 11.477 -9.530 1.00 82.50 100 PRO A O 1
ATOM 796 N N . PHE A 1 101 ? 13.746 10.054 -11.073 1.00 83.00 101 PHE A N 1
ATOM 797 C CA . PHE A 1 101 ? 12.687 9.069 -10.873 1.00 83.00 101 PHE A CA 1
ATOM 798 C C . PHE A 1 101 ? 13.194 7.640 -11.052 1.00 83.00 101 PHE A C 1
ATOM 800 O O . PHE A 1 101 ? 14.172 7.385 -11.748 1.00 83.00 101 PHE A O 1
ATOM 807 N N . LEU A 1 102 ? 12.477 6.688 -10.464 1.00 83.56 102 LEU A N 1
ATOM 808 C CA . LEU A 1 102 ? 12.656 5.266 -10.722 1.00 83.56 102 LEU A CA 1
ATOM 809 C C . LEU A 1 102 ? 11.373 4.733 -11.347 1.00 83.56 102 LEU A C 1
ATOM 811 O O . LEU A 1 102 ? 10.309 4.803 -10.736 1.00 83.56 102 LEU A O 1
ATOM 815 N N . PHE A 1 103 ? 11.476 4.209 -12.564 1.00 86.38 103 PHE A N 1
ATOM 816 C CA . PHE A 1 103 ? 10.349 3.571 -13.230 1.00 86.38 103 PHE A CA 1
ATOM 817 C C . PHE A 1 103 ? 10.326 2.078 -12.916 1.00 86.38 103 PHE A C 1
ATOM 819 O O . PHE A 1 103 ? 11.355 1.402 -13.006 1.00 86.38 103 PHE A O 1
ATOM 826 N N . LYS A 1 104 ? 9.142 1.573 -12.567 1.00 89.12 104 LYS A N 1
ATOM 827 C CA . LYS A 1 104 ? 8.924 0.169 -12.240 1.00 89.12 104 LYS A CA 1
ATOM 828 C C . LYS A 1 104 ? 7.651 -0.348 -12.892 1.00 89.12 104 LYS A C 1
ATOM 830 O O . LYS A 1 104 ? 6.663 0.379 -12.977 1.00 89.12 104 LYS A O 1
ATOM 835 N N . VAL A 1 105 ? 7.651 -1.630 -13.243 1.00 94.12 105 VAL A N 1
ATOM 836 C CA . VAL A 1 105 ? 6.410 -2.404 -13.388 1.00 94.12 105 VAL A CA 1
ATOM 837 C C . VAL A 1 105 ? 6.364 -3.427 -12.267 1.00 94.12 105 VAL A C 1
ATOM 839 O O . VAL A 1 105 ? 7.355 -4.114 -12.033 1.00 94.12 105 VAL A O 1
ATOM 842 N N . LEU A 1 106 ? 5.234 -3.495 -11.563 1.00 96.69 106 LEU A N 1
ATOM 843 C CA . LEU A 1 106 ? 5.000 -4.430 -10.467 1.00 96.69 106 LEU A CA 1
ATOM 844 C C . LEU A 1 106 ? 3.935 -5.444 -10.889 1.00 96.69 106 LEU A C 1
ATOM 846 O O . LEU A 1 106 ? 2.910 -5.070 -11.459 1.00 96.69 106 LEU A O 1
ATOM 850 N N . SER A 1 107 ? 4.145 -6.716 -10.559 1.00 97.81 107 SER A N 1
ATOM 851 C CA . SER A 1 107 ? 3.137 -7.764 -10.692 1.00 97.81 107 SER A CA 1
ATOM 852 C C . SER A 1 107 ? 2.872 -8.418 -9.343 1.00 97.81 107 SER A C 1
ATOM 854 O O . SER A 1 107 ? 3.596 -9.306 -8.902 1.00 97.81 107 SER A O 1
ATOM 856 N N . VAL A 1 108 ? 1.838 -7.920 -8.668 1.00 97.19 108 VAL A N 1
ATOM 857 C CA . VAL A 1 108 ? 1.536 -8.219 -7.264 1.00 97.19 108 VAL A CA 1
ATOM 858 C C . VAL A 1 108 ? 0.588 -9.418 -7.158 1.00 97.19 108 VAL A C 1
ATOM 860 O O . VAL A 1 108 ? -0.453 -9.437 -7.816 1.00 97.19 108 VAL A O 1
ATOM 863 N N . ASN A 1 109 ? 0.949 -10.405 -6.334 1.00 97.00 109 ASN A N 1
ATOM 864 C CA . ASN A 1 109 ? 0.134 -11.580 -6.003 1.00 97.00 109 ASN A CA 1
ATOM 865 C C . ASN A 1 109 ? -0.384 -11.538 -4.562 1.00 97.00 109 ASN A C 1
ATOM 867 O O . ASN A 1 109 ? -1.532 -11.886 -4.304 1.00 97.00 109 ASN A O 1
ATOM 871 N N . THR A 1 110 ? 0.447 -11.087 -3.621 1.00 96.38 110 THR A N 1
ATOM 872 C CA . THR A 1 110 ? 0.053 -10.895 -2.220 1.00 96.38 110 THR A CA 1
ATOM 873 C C . THR A 1 110 ? 0.111 -9.423 -1.835 1.00 96.38 110 THR A C 1
ATOM 875 O O . THR A 1 110 ? 0.895 -8.651 -2.388 1.00 96.38 110 THR A O 1
ATOM 878 N N . ALA A 1 111 ? -0.743 -9.021 -0.890 1.00 95.12 111 ALA A N 1
ATOM 879 C CA . ALA A 1 111 ? -0.792 -7.641 -0.423 1.00 95.12 111 ALA A CA 1
ATOM 880 C C . ALA A 1 111 ? 0.574 -7.198 0.128 1.00 95.12 111 ALA A C 1
ATOM 882 O O . ALA A 1 111 ? 1.190 -7.893 0.940 1.00 95.12 111 ALA A O 1
ATOM 883 N N . LEU A 1 112 ? 1.030 -6.026 -0.316 1.00 95.31 112 LEU A N 1
ATOM 884 C CA . LEU A 1 112 ? 2.248 -5.399 0.190 1.00 95.31 112 LEU A CA 1
ATOM 885 C C . LEU A 1 112 ? 1.992 -4.753 1.556 1.00 95.31 112 LEU A C 1
ATOM 887 O O . LEU A 1 112 ? 0.848 -4.570 1.976 1.00 95.31 112 LEU A O 1
ATOM 891 N N . SER A 1 113 ? 3.070 -4.397 2.255 1.00 94.56 113 SER A N 1
ATOM 892 C CA . SER A 1 113 ? 2.954 -3.701 3.533 1.00 94.56 113 SER A CA 1
ATOM 893 C C . SER A 1 113 ? 2.241 -2.355 3.387 1.00 94.56 113 SER A C 1
ATOM 895 O O . SER A 1 113 ? 2.362 -1.666 2.374 1.00 94.56 113 SER A O 1
ATOM 897 N N . ILE A 1 114 ? 1.515 -1.962 4.436 1.00 94.69 114 ILE A N 1
ATOM 898 C CA . ILE A 1 114 ? 0.989 -0.602 4.569 1.00 94.69 114 ILE A CA 1
ATOM 899 C C . ILE A 1 114 ? 2.182 0.329 4.790 1.00 94.69 114 ILE A C 1
ATOM 901 O O . ILE A 1 114 ? 2.998 0.092 5.682 1.00 94.69 114 ILE A O 1
ATOM 905 N N . GLN A 1 115 ? 2.293 1.369 3.968 1.00 94.56 115 GLN A N 1
ATOM 906 C CA . GLN A 1 115 ? 3.455 2.253 3.931 1.00 94.56 115 GLN A CA 1
ATOM 907 C C . GLN A 1 115 ? 3.032 3.721 3.925 1.00 94.56 115 GLN A C 1
ATOM 909 O O . GLN A 1 115 ? 1.973 4.083 3.414 1.00 94.56 115 GLN A O 1
ATOM 914 N N . ALA A 1 116 ? 3.897 4.568 4.478 1.00 95.06 116 ALA A N 1
ATOM 915 C CA . ALA A 1 116 ? 3.830 6.014 4.350 1.00 95.06 116 ALA A CA 1
ATOM 916 C C . ALA A 1 116 ? 5.252 6.549 4.171 1.00 95.06 116 ALA A C 1
ATOM 918 O O . ALA A 1 116 ? 6.166 6.124 4.880 1.00 95.06 116 ALA A O 1
ATOM 919 N N . HIS A 1 117 ? 5.430 7.486 3.240 1.00 94.12 117 HIS A N 1
ATOM 920 C CA . HIS A 1 117 ? 6.731 8.098 2.977 1.00 94.12 117 HIS A CA 1
ATOM 921 C C . HIS A 1 117 ? 6.854 9.427 3.722 1.00 94.12 117 HIS A C 1
ATOM 923 O O . HIS A 1 117 ? 5.910 10.226 3.705 1.00 94.12 117 HIS A O 1
ATOM 929 N N . PRO A 1 118 ? 7.996 9.699 4.376 1.00 94.75 118 PRO A N 1
ATOM 930 C CA . PRO A 1 118 ? 8.211 10.976 5.032 1.00 94.75 118 PRO A CA 1
ATOM 931 C C . PRO A 1 118 ? 8.256 12.120 4.010 1.00 94.75 118 PRO A C 1
ATOM 933 O O . PRO A 1 118 ? 8.685 11.958 2.864 1.00 94.75 118 PRO A O 1
ATOM 936 N N . ASN A 1 119 ? 7.852 13.314 4.447 1.00 95.19 119 ASN A N 1
ATOM 937 C CA . ASN A 1 119 ? 8.164 14.532 3.704 1.00 95.19 119 ASN A CA 1
ATOM 938 C C . ASN A 1 119 ? 9.680 14.805 3.748 1.00 95.19 119 ASN A C 1
ATOM 940 O O . ASN A 1 119 ? 10.415 14.186 4.517 1.00 95.19 119 ASN A O 1
ATOM 944 N N . ARG A 1 120 ? 10.157 15.758 2.940 1.00 92.75 120 ARG A N 1
ATOM 945 C CA . ARG A 1 120 ? 11.599 16.012 2.775 1.00 92.75 120 ARG A CA 1
ATOM 946 C C . ARG A 1 120 ? 12.311 16.332 4.096 1.00 92.75 120 ARG A C 1
ATOM 948 O O . ARG A 1 120 ? 13.409 15.849 4.341 1.00 92.75 120 ARG A O 1
ATOM 955 N N . GLU A 1 121 ? 11.682 17.130 4.955 1.00 96.62 121 GLU A N 1
ATOM 956 C CA . GLU A 1 121 ? 12.254 17.518 6.251 1.00 96.62 121 GLU A CA 1
ATOM 957 C C . GLU A 1 121 ? 12.345 16.332 7.215 1.00 96.62 121 GLU A C 1
ATOM 959 O O . GLU A 1 121 ? 13.346 16.154 7.909 1.00 96.62 121 GLU A O 1
ATOM 964 N N . LEU A 1 122 ? 11.306 15.496 7.259 1.00 96.19 122 LEU A N 1
ATOM 965 C CA . LEU A 1 122 ? 11.290 14.304 8.092 1.00 96.19 122 LEU A CA 1
ATOM 966 C C . LEU A 1 122 ? 12.263 13.241 7.567 1.00 96.19 122 LEU A C 1
ATOM 968 O O . LEU A 1 122 ? 12.960 12.645 8.381 1.00 96.19 122 LEU A O 1
ATOM 972 N N . ALA A 1 123 ? 12.372 13.059 6.248 1.00 96.12 123 ALA A N 1
ATOM 973 C CA . ALA A 1 123 ? 13.315 12.132 5.624 1.00 96.12 123 ALA A CA 1
ATOM 974 C C . ALA A 1 123 ? 14.760 12.463 6.018 1.00 96.12 123 ALA A C 1
ATOM 976 O O . ALA A 1 123 ? 15.488 11.595 6.490 1.00 96.12 123 ALA A O 1
ATOM 977 N N . ALA A 1 124 ? 15.146 13.742 5.939 1.00 96.06 124 ALA A N 1
ATOM 978 C CA . ALA A 1 124 ? 16.472 14.193 6.351 1.00 96.06 124 ALA A CA 1
ATOM 979 C C . ALA A 1 124 ? 16.766 13.916 7.835 1.00 96.06 124 ALA A C 1
ATOM 981 O O . ALA A 1 124 ? 17.862 13.469 8.173 1.00 96.06 124 ALA A O 1
ATOM 982 N N . ARG A 1 125 ? 15.789 14.138 8.726 1.00 97.50 125 ARG A N 1
ATOM 983 C CA . ARG A 1 125 ? 15.950 13.829 10.157 1.00 97.50 125 ARG A CA 1
ATOM 984 C C . ARG A 1 125 ? 16.066 12.331 10.418 1.00 97.50 125 ARG A C 1
ATOM 986 O O . ARG A 1 125 ? 16.907 11.927 11.212 1.00 97.50 125 ARG A O 1
ATOM 993 N N . LEU A 1 126 ? 15.231 11.525 9.766 1.00 96.88 126 LEU A N 1
ATOM 994 C CA . LEU A 1 126 ? 15.213 10.074 9.939 1.00 96.88 126 LEU A CA 1
ATOM 995 C C . LEU A 1 126 ? 16.490 9.425 9.398 1.00 96.88 126 LEU A C 1
ATOM 997 O O . LEU A 1 126 ? 17.067 8.597 10.090 1.00 96.88 126 LEU A O 1
ATOM 1001 N N . HIS A 1 127 ? 16.987 9.869 8.241 1.00 96.62 127 HIS A N 1
ATOM 1002 C CA . HIS A 1 127 ? 18.280 9.443 7.697 1.00 96.62 127 HIS A CA 1
ATOM 1003 C C . HIS A 1 127 ? 19.440 9.741 8.652 1.00 96.62 127 HIS A C 1
ATOM 1005 O O . HIS A 1 127 ? 20.303 8.897 8.865 1.00 96.62 127 HIS A O 1
ATOM 1011 N N . ALA A 1 128 ? 19.447 10.928 9.267 1.00 97.19 128 ALA A N 1
ATOM 1012 C CA . ALA A 1 128 ? 20.493 11.309 10.213 1.00 97.19 128 ALA A CA 1
ATOM 1013 C C . ALA A 1 128 ? 20.456 10.502 11.525 1.00 97.19 128 ALA A C 1
ATOM 1015 O O . ALA A 1 128 ? 21.499 10.320 12.148 1.00 97.19 128 ALA A O 1
ATOM 1016 N N . GLN A 1 129 ? 19.274 10.056 11.966 1.00 97.75 129 GLN A N 1
ATOM 1017 C CA . GLN A 1 129 ? 19.097 9.343 13.239 1.00 97.75 129 GLN A CA 1
ATOM 1018 C C . GLN A 1 129 ? 19.177 7.819 13.100 1.00 97.75 129 GLN A C 1
ATOM 1020 O O . GLN A 1 129 ? 19.684 7.162 14.005 1.00 97.75 129 GLN A O 1
ATOM 1025 N N . PHE A 1 130 ? 18.677 7.274 11.990 1.00 96.62 130 PHE A N 1
ATOM 1026 C CA . PHE A 1 130 ? 18.504 5.838 11.752 1.00 96.62 130 PHE A CA 1
ATOM 1027 C C . PHE A 1 130 ? 18.893 5.476 10.301 1.00 96.62 130 PHE A C 1
ATOM 1029 O O . PHE A 1 130 ? 18.039 5.041 9.515 1.00 96.62 130 PHE A O 1
ATOM 1036 N N . PRO A 1 131 ? 20.155 5.703 9.886 1.00 94.44 131 PRO A N 1
ATOM 1037 C CA . PRO A 1 131 ? 20.598 5.538 8.496 1.00 94.44 131 PRO A CA 1
ATOM 1038 C C . PRO A 1 131 ? 20.431 4.110 7.953 1.00 94.44 131 PRO A C 1
ATOM 1040 O O . PRO A 1 131 ? 20.272 3.915 6.751 1.00 94.44 131 PRO A O 1
ATOM 1043 N N . GLU A 1 132 ? 20.426 3.102 8.824 1.00 95.19 132 GLU A N 1
ATOM 1044 C CA . GLU A 1 132 ? 20.158 1.702 8.487 1.00 95.19 132 GLU A CA 1
ATOM 1045 C C . GLU A 1 132 ? 18.709 1.446 8.042 1.00 95.19 132 GLU A C 1
ATOM 1047 O O . GLU A 1 132 ? 18.453 0.527 7.264 1.00 95.19 132 GLU A O 1
ATOM 1052 N N . HIS A 1 133 ? 17.763 2.262 8.513 1.00 92.38 133 HIS A N 1
ATOM 1053 C CA . HIS A 1 133 ? 16.341 2.165 8.177 1.00 92.38 133 HIS A CA 1
ATOM 1054 C C . HIS A 1 133 ? 15.916 3.176 7.108 1.00 92.38 133 HIS A C 1
ATOM 1056 O O . HIS A 1 133 ? 14.982 2.915 6.349 1.00 92.38 133 HIS A O 1
ATOM 1062 N N . TYR A 1 134 ? 16.613 4.308 7.029 1.00 93.81 134 TYR A N 1
ATOM 1063 C CA . TYR A 1 134 ? 16.368 5.375 6.066 1.00 93.81 134 TYR A CA 1
ATOM 1064 C C . TYR A 1 134 ? 17.670 5.637 5.310 1.00 93.81 134 TYR A C 1
ATOM 1066 O O . TYR A 1 134 ? 18.463 6.461 5.754 1.00 93.81 134 TYR A O 1
ATOM 1074 N N . PRO A 1 135 ? 17.932 4.932 4.197 1.00 88.38 135 PRO A N 1
ATOM 1075 C CA . PRO A 1 135 ? 19.231 4.962 3.520 1.00 88.38 135 PRO A CA 1
ATOM 1076 C C . PRO A 1 135 ? 19.520 6.279 2.787 1.00 88.38 135 PRO A C 1
ATOM 1078 O O . PRO A 1 135 ? 20.661 6.524 2.399 1.00 88.38 135 PRO A O 1
ATOM 1081 N N . ASP A 1 136 ? 18.513 7.132 2.605 1.00 89.81 136 ASP A N 1
ATOM 1082 C CA . ASP A 1 136 ? 18.640 8.440 1.973 1.00 89.81 136 ASP A CA 1
ATOM 1083 C C . ASP A 1 136 ? 17.766 9.498 2.665 1.00 89.81 136 ASP A C 1
ATOM 1085 O O . ASP A 1 136 ? 16.885 9.192 3.469 1.00 89.81 136 ASP A O 1
ATOM 1089 N N . ASN A 1 137 ? 18.045 10.766 2.361 1.00 89.19 137 ASN A N 1
ATOM 1090 C CA . ASN A 1 137 ? 17.378 11.929 2.945 1.00 89.19 137 ASN A CA 1
ATOM 1091 C C . ASN A 1 137 ? 16.221 12.471 2.087 1.00 89.19 137 ASN A C 1
ATOM 1093 O O . ASN A 1 137 ? 15.781 13.605 2.307 1.00 89.19 137 ASN A O 1
ATOM 1097 N N . ASN A 1 138 ? 15.754 11.718 1.088 1.00 88.56 138 ASN A N 1
ATOM 1098 C CA . ASN A 1 138 ? 14.811 12.225 0.109 1.00 88.56 138 ASN A CA 1
ATOM 1099 C C . ASN A 1 138 ? 13.360 11.870 0.461 1.00 88.56 138 ASN A C 1
ATOM 1101 O O . ASN A 1 138 ? 13.043 10.837 1.044 1.00 88.56 138 ASN A O 1
ATOM 1105 N N . HIS A 1 139 ? 12.444 12.749 0.064 1.00 87.62 139 HIS A N 1
ATOM 1106 C CA . HIS A 1 139 ? 11.030 12.397 -0.006 1.00 87.62 139 HIS A CA 1
ATOM 1107 C C . HIS A 1 139 ? 10.777 11.474 -1.203 1.00 87.62 139 HIS A C 1
ATOM 1109 O O . HIS A 1 139 ? 11.445 11.589 -2.233 1.00 87.62 139 HIS A O 1
ATOM 1115 N N . LYS A 1 140 ? 9.781 10.593 -1.084 1.00 90.81 140 LYS A N 1
ATOM 1116 C CA . LYS A 1 140 ? 9.469 9.584 -2.101 1.00 90.81 140 LYS A CA 1
ATOM 1117 C C . LYS A 1 140 ? 8.033 9.738 -2.616 1.00 90.81 140 LYS A C 1
ATOM 1119 O O . LYS A 1 140 ? 7.145 9.001 -2.191 1.00 90.81 140 LYS A O 1
ATOM 1124 N N . PRO A 1 141 ? 7.767 10.738 -3.477 1.00 92.25 141 PRO A N 1
ATOM 1125 C CA . PRO A 1 141 ? 6.481 10.834 -4.150 1.00 92.25 141 PRO A CA 1
ATOM 1126 C C . PRO A 1 141 ? 6.341 9.667 -5.133 1.00 92.25 141 PRO A C 1
ATOM 1128 O O . PRO A 1 141 ? 7.245 9.395 -5.923 1.00 92.25 141 PRO A O 1
ATOM 1131 N N . GLU A 1 142 ? 5.205 8.977 -5.084 1.00 94.06 142 GLU A N 1
ATOM 1132 C CA . GLU A 1 142 ? 4.928 7.800 -5.907 1.00 94.06 142 GLU A CA 1
ATOM 1133 C C . GLU A 1 142 ? 3.634 7.998 -6.703 1.00 94.06 142 GLU A C 1
ATOM 1135 O O . GLU A 1 142 ? 2.696 8.655 -6.251 1.00 94.06 142 GLU A O 1
ATOM 1140 N N . MET A 1 143 ? 3.591 7.422 -7.903 1.00 94.88 143 MET A N 1
ATOM 1141 C CA . MET A 1 143 ? 2.413 7.400 -8.766 1.00 94.88 143 MET A CA 1
ATOM 1142 C C . MET A 1 143 ? 2.247 5.988 -9.317 1.00 94.88 143 MET A C 1
ATOM 1144 O O . MET A 1 143 ? 3.188 5.425 -9.876 1.00 94.88 143 MET A O 1
ATOM 1148 N N . ALA A 1 144 ? 1.047 5.429 -9.171 1.00 94.94 144 ALA A N 1
ATOM 1149 C CA . ALA A 1 144 ? 0.700 4.117 -9.699 1.00 94.94 144 ALA A CA 1
ATOM 1150 C C . ALA A 1 144 ? -0.253 4.261 -10.889 1.00 94.94 144 ALA A C 1
ATOM 1152 O O . ALA A 1 144 ? -1.227 5.011 -10.828 1.00 94.94 144 ALA A O 1
ATOM 1153 N N . ILE A 1 145 ? 0.023 3.517 -11.961 1.00 96.31 145 ILE A N 1
ATOM 1154 C CA . ILE A 1 145 ? -0.852 3.400 -13.130 1.00 96.31 145 ILE A CA 1
ATOM 1155 C C . ILE A 1 145 ? -1.214 1.925 -13.279 1.00 96.31 145 ILE A C 1
ATOM 1157 O O . ILE A 1 145 ? -0.338 1.067 -13.392 1.00 96.31 145 ILE A O 1
ATOM 1161 N N . ALA A 1 146 ? -2.510 1.633 -13.256 1.00 97.00 146 ALA A N 1
ATOM 1162 C CA . ALA A 1 146 ? -3.016 0.275 -13.352 1.00 97.00 146 ALA A CA 1
ATOM 1163 C C . ALA A 1 146 ? -2.904 -0.242 -14.799 1.00 97.00 146 ALA A C 1
ATOM 1165 O O . ALA A 1 146 ? -3.555 0.283 -15.698 1.00 97.00 146 ALA A O 1
ATOM 1166 N N . LEU A 1 147 ? -2.081 -1.275 -15.016 1.00 94.44 147 LEU A N 1
ATOM 1167 C CA . LEU A 1 147 ? -1.993 -1.996 -16.300 1.00 94.44 147 LEU A CA 1
ATOM 1168 C C . LEU A 1 147 ? -3.066 -3.087 -16.429 1.00 94.44 147 LEU A C 1
ATOM 1170 O O . LEU A 1 147 ? -3.461 -3.464 -17.527 1.00 94.44 147 LEU A O 1
ATOM 1174 N N . THR A 1 148 ? -3.529 -3.596 -15.290 1.00 94.88 148 THR A N 1
ATOM 1175 C CA . THR A 1 148 ? -4.613 -4.574 -15.150 1.00 94.88 148 THR A CA 1
ATOM 1176 C C . THR A 1 148 ? -5.519 -4.139 -13.998 1.00 94.88 148 THR A C 1
ATOM 1178 O O . THR A 1 148 ? -5.301 -3.075 -13.414 1.00 94.88 148 THR A O 1
ATOM 1181 N N . ARG A 1 149 ? -6.542 -4.932 -13.644 1.00 95.50 149 ARG A N 1
ATOM 1182 C CA . ARG A 1 149 ? -7.342 -4.661 -12.441 1.00 95.50 149 ARG A CA 1
ATOM 1183 C C . ARG A 1 149 ? -6.412 -4.538 -11.227 1.00 95.50 149 ARG A C 1
ATOM 1185 O O . ARG A 1 149 ? -5.639 -5.447 -10.939 1.00 95.50 149 ARG A O 1
ATOM 1192 N N . PHE A 1 150 ? -6.524 -3.414 -10.530 1.00 94.94 150 PHE A N 1
ATOM 1193 C CA . PHE A 1 150 ? -5.667 -3.046 -9.412 1.00 94.94 150 PHE A CA 1
ATOM 1194 C C . PHE A 1 150 ? -6.516 -2.704 -8.188 1.00 94.94 150 PHE A C 1
ATOM 1196 O O . PHE A 1 150 ? -7.543 -2.035 -8.307 1.00 94.94 150 PHE A O 1
ATOM 1203 N N . GLU A 1 151 ? -6.063 -3.148 -7.020 1.00 95.88 151 GLU A N 1
ATOM 1204 C CA . GLU A 1 151 ? -6.666 -2.855 -5.722 1.00 95.88 151 GLU A CA 1
ATOM 1205 C C . GLU A 1 151 ? -5.570 -2.323 -4.796 1.00 95.88 151 GLU A C 1
ATOM 1207 O O . GLU A 1 151 ? -4.456 -2.847 -4.769 1.00 95.88 151 GLU A O 1
ATOM 1212 N N . GLY A 1 152 ? -5.872 -1.262 -4.049 1.00 94.94 152 GLY A N 1
ATOM 1213 C CA . GLY A 1 152 ? -4.914 -0.624 -3.154 1.00 94.94 152 GLY A CA 1
ATOM 1214 C C . GLY A 1 152 ? -5.600 0.181 -2.057 1.00 94.94 152 GLY A C 1
ATOM 1215 O O . GLY A 1 152 ? -6.750 0.596 -2.197 1.00 94.94 152 GLY A O 1
ATOM 1216 N N . LEU A 1 153 ? -4.876 0.397 -0.960 1.00 96.19 153 LEU A N 1
ATOM 1217 C CA . LEU A 1 153 ? -5.279 1.293 0.121 1.00 96.19 153 LEU A CA 1
ATOM 1218 C C . LEU A 1 153 ? -4.570 2.636 -0.068 1.00 96.19 153 LEU A C 1
ATOM 1220 O O . LEU A 1 153 ? -3.353 2.667 -0.235 1.00 96.19 153 LEU A O 1
ATOM 1224 N N . CYS A 1 154 ? -5.318 3.740 -0.039 1.00 96.56 154 CYS A N 1
ATOM 1225 C CA . CYS A 1 154 ? -4.7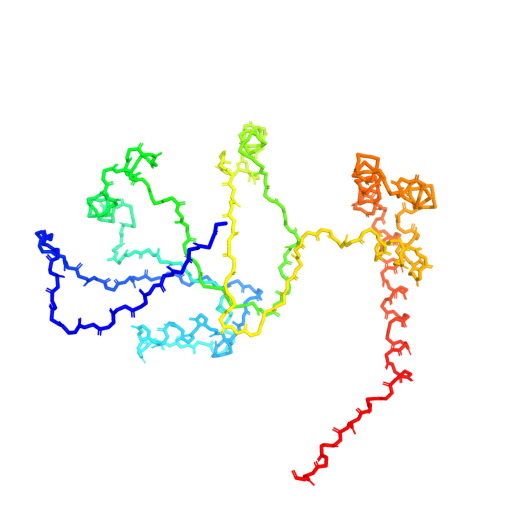64 5.080 -0.213 1.00 96.56 154 CYS A CA 1
ATOM 1226 C C . CYS A 1 154 ? -5.489 6.083 0.686 1.00 96.56 154 CYS A C 1
ATOM 1228 O O . CYS A 1 154 ? -6.650 6.412 0.451 1.00 96.56 154 CYS A O 1
ATOM 1230 N N . GLY A 1 155 ? -4.775 6.592 1.690 1.00 96.00 155 GLY A N 1
ATOM 1231 C CA . GLY A 1 155 ? -5.314 7.552 2.649 1.00 96.00 155 GLY A CA 1
ATOM 1232 C C . GLY A 1 155 ? -6.300 6.944 3.650 1.00 96.00 155 GLY A C 1
ATOM 1233 O O . GLY A 1 155 ? -6.617 5.754 3.623 1.00 96.00 155 GLY A O 1
ATOM 1234 N N . PHE A 1 156 ? -6.760 7.787 4.571 1.00 96.38 156 PHE A N 1
ATOM 1235 C CA . PHE A 1 156 ? -7.841 7.436 5.486 1.00 96.38 156 PHE A CA 1
ATOM 1236 C C . PHE A 1 156 ? -9.196 7.571 4.787 1.00 96.38 156 PHE A C 1
ATOM 1238 O O . PHE A 1 156 ? -9.372 8.419 3.911 1.00 96.38 156 PHE A O 1
ATOM 1245 N N . ARG A 1 157 ? -10.156 6.737 5.199 1.00 96.19 157 ARG A N 1
ATOM 1246 C CA . ARG A 1 157 ? -11.553 6.845 4.764 1.00 96.19 157 ARG A CA 1
ATOM 1247 C C . ARG A 1 157 ? -12.187 8.159 5.249 1.00 96.19 157 ARG A C 1
ATOM 1249 O O . ARG A 1 157 ? -11.69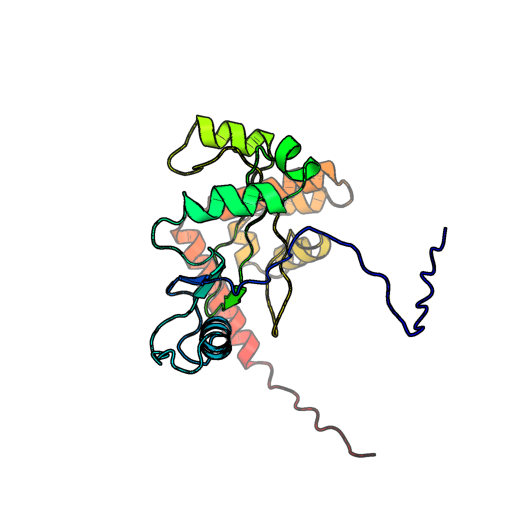4 8.739 6.220 1.00 96.19 157 ARG A O 1
ATOM 1256 N N . PRO A 1 158 ? -13.287 8.606 4.617 1.00 95.06 158 PRO A N 1
ATOM 1257 C CA . PRO A 1 158 ? -14.129 9.667 5.154 1.00 95.06 158 PRO A CA 1
ATOM 1258 C C . PRO A 1 158 ? -14.517 9.420 6.617 1.00 95.06 158 PRO A C 1
ATOM 1260 O O . PRO A 1 158 ? -14.658 8.279 7.065 1.00 95.06 158 PRO A O 1
ATOM 1263 N N . MET A 1 159 ? -14.659 10.505 7.373 1.00 94.69 159 MET A N 1
ATOM 1264 C CA . MET A 1 159 ? -14.888 10.462 8.817 1.00 94.69 159 MET A CA 1
ATOM 1265 C C . MET A 1 159 ? -16.160 9.690 9.192 1.00 94.69 159 MET A C 1
ATOM 1267 O O . MET A 1 159 ? -16.142 8.865 10.103 1.00 94.69 159 MET A O 1
ATOM 1271 N N . ASP A 1 160 ? -17.246 9.915 8.462 1.00 94.88 160 ASP A N 1
ATOM 1272 C CA . ASP A 1 160 ? -18.533 9.245 8.633 1.00 94.88 160 ASP A CA 1
ATOM 1273 C C . ASP A 1 160 ? -18.430 7.728 8.424 1.00 94.88 160 ASP A C 1
ATOM 1275 O O . ASP A 1 160 ? -18.996 6.958 9.204 1.00 94.88 160 ASP A O 1
ATOM 1279 N N . GLU A 1 161 ? -17.636 7.281 7.447 1.00 97.25 161 GLU A N 1
ATOM 1280 C CA . GLU A 1 161 ? -17.350 5.857 7.262 1.00 97.25 161 GLU A CA 1
ATOM 1281 C C . GLU A 1 161 ? -16.578 5.282 8.455 1.00 97.25 161 GLU A C 1
ATOM 1283 O O . GLU A 1 161 ? -16.927 4.212 8.957 1.00 97.25 161 GLU A O 1
ATOM 1288 N N . ILE A 1 162 ? -15.549 5.986 8.944 1.00 97.31 162 ILE A N 1
ATOM 1289 C CA . ILE A 1 162 ? -14.749 5.546 10.101 1.00 97.31 162 ILE A CA 1
ATOM 1290 C C . ILE A 1 162 ? -15.629 5.427 11.350 1.00 97.31 162 ILE A C 1
ATOM 1292 O O . ILE A 1 162 ? -15.566 4.414 12.051 1.00 97.31 162 ILE A O 1
ATOM 1296 N N . LEU A 1 163 ? -16.479 6.422 11.613 1.00 96.88 163 LEU A N 1
ATOM 1297 C CA . LEU A 1 163 ? -17.445 6.388 12.711 1.00 96.88 163 LEU A CA 1
ATOM 1298 C C . LEU A 1 163 ? -18.453 5.244 12.538 1.00 96.88 163 LEU A C 1
ATOM 1300 O O . LEU A 1 163 ? -18.763 4.535 13.499 1.00 96.88 163 LEU A O 1
ATOM 1304 N N . GLY A 1 164 ? -18.905 4.998 11.306 1.00 97.56 164 GLY A N 1
ATOM 1305 C CA . GLY A 1 164 ? -19.725 3.842 10.955 1.00 97.56 164 GLY A CA 1
ATOM 1306 C C . GLY A 1 164 ? -19.051 2.515 11.313 1.00 97.56 164 GLY A C 1
ATOM 1307 O O . GLY A 1 164 ? -19.680 1.655 11.932 1.00 97.56 164 GLY A O 1
ATOM 1308 N N . PHE A 1 165 ? -17.762 2.352 11.004 1.00 97.62 165 PHE A N 1
ATOM 1309 C CA . PHE A 1 165 ? -16.999 1.164 11.396 1.00 97.62 165 PHE A CA 1
ATOM 1310 C C . PHE A 1 165 ? -16.819 1.065 12.912 1.00 97.62 165 PHE A C 1
ATOM 1312 O O . PHE A 1 165 ? -17.022 -0.010 13.467 1.00 97.62 165 PHE A O 1
ATOM 1319 N N . LEU A 1 166 ? -16.523 2.163 13.610 1.00 97.38 166 LEU A N 1
ATOM 1320 C CA . LEU A 1 166 ? -16.429 2.167 15.078 1.00 97.38 166 LEU A CA 1
ATOM 1321 C C . LEU A 1 166 ? -17.746 1.799 15.769 1.00 97.38 166 LEU A C 1
ATOM 1323 O O . LEU A 1 166 ? -17.729 1.292 16.890 1.00 97.38 166 LEU A O 1
ATOM 1327 N N . LYS A 1 167 ? -18.885 2.064 15.126 1.00 96.88 167 LYS A N 1
ATOM 1328 C CA . LYS A 1 167 ? -20.207 1.684 15.630 1.00 96.88 167 LYS A CA 1
ATOM 1329 C C . LYS A 1 167 ? -20.549 0.225 15.327 1.00 96.88 167 LYS A C 1
ATOM 1331 O O . LYS A 1 167 ? -21.099 -0.459 16.184 1.00 96.88 167 LYS A O 1
ATOM 1336 N N . ASN A 1 168 ? -20.247 -0.238 14.115 1.00 97.06 168 ASN A N 1
ATOM 1337 C CA . ASN A 1 168 ? -20.755 -1.510 13.589 1.00 97.06 168 ASN A CA 1
ATOM 1338 C C . ASN A 1 168 ? -19.739 -2.665 13.649 1.00 97.06 168 ASN A C 1
ATOM 1340 O O . ASN A 1 168 ? -20.098 -3.813 13.392 1.00 97.06 168 ASN A O 1
ATOM 1344 N N . VAL A 1 169 ? -18.473 -2.382 13.964 1.00 97.62 169 VAL A N 1
ATOM 1345 C CA . VAL A 1 169 ? -17.397 -3.375 14.077 1.00 97.62 169 VAL A CA 1
ATOM 1346 C C . VAL A 1 169 ? -16.887 -3.375 15.522 1.00 97.62 169 VAL A C 1
ATOM 1348 O O . VAL A 1 169 ? -15.969 -2.615 15.849 1.00 97.62 169 VAL A O 1
ATOM 1351 N N . PRO A 1 170 ? -17.483 -4.188 16.417 1.00 97.38 170 PRO A N 1
ATOM 1352 C CA . PRO A 1 170 ? -17.128 -4.184 17.834 1.00 97.38 170 PRO A CA 1
ATOM 1353 C C . PRO A 1 170 ? -15.658 -4.544 18.071 1.00 97.38 170 PRO A C 1
ATOM 1355 O O . PRO A 1 170 ? -15.036 -3.970 18.960 1.00 97.38 170 PRO A O 1
ATOM 1358 N N . GLU A 1 171 ? -15.078 -5.414 17.241 1.00 98.06 171 GLU A N 1
ATOM 1359 C CA . GLU A 1 171 ? -13.670 -5.810 17.333 1.00 98.06 171 GLU A CA 1
ATOM 1360 C C . GLU A 1 171 ? -12.737 -4.629 17.043 1.00 98.06 171 GLU A C 1
ATOM 1362 O O . GLU A 1 171 ? -11.742 -4.416 17.732 1.00 98.06 171 GLU A O 1
ATOM 1367 N N . PHE A 1 172 ? -13.095 -3.792 16.065 1.00 97.50 172 PHE A N 1
ATOM 1368 C CA . PHE A 1 172 ? -12.350 -2.573 15.761 1.00 97.50 172 PHE A CA 1
ATOM 1369 C C . PHE A 1 172 ? -12.476 -1.547 16.891 1.00 97.50 172 PHE A C 1
ATOM 1371 O O . PHE A 1 172 ? -11.472 -0.978 17.326 1.00 97.50 172 PHE A O 1
ATOM 1378 N N . ARG A 1 173 ? -13.688 -1.354 17.432 1.00 97.56 173 ARG A N 1
ATOM 1379 C CA . ARG A 1 173 ? -13.903 -0.476 18.591 1.00 97.56 173 ARG A CA 1
ATOM 1380 C C . ARG A 1 173 ? -13.109 -0.940 19.812 1.00 97.56 173 ARG A C 1
ATOM 1382 O O . ARG A 1 173 ? -12.573 -0.097 20.527 1.00 97.56 173 ARG A O 1
ATOM 1389 N N . ALA A 1 174 ? -12.999 -2.248 20.039 1.00 97.31 174 ALA A N 1
ATOM 1390 C CA . ALA A 1 174 ? -12.221 -2.807 21.140 1.00 97.31 174 ALA A CA 1
ATOM 1391 C C . ALA A 1 174 ? -10.723 -2.475 21.022 1.00 97.31 174 ALA A C 1
ATOM 1393 O O . ALA A 1 174 ? -10.097 -2.143 22.027 1.00 97.31 174 ALA A O 1
ATOM 1394 N N . LEU A 1 175 ? -10.161 -2.493 19.805 1.00 97.31 175 LEU A N 1
ATOM 1395 C CA . LEU A 1 175 ? -8.760 -2.121 19.562 1.00 97.31 175 LEU A CA 1
ATOM 1396 C C . LEU A 1 175 ? -8.503 -0.619 19.726 1.00 97.31 175 LEU A C 1
ATOM 1398 O O . LEU A 1 175 ? -7.468 -0.215 20.254 1.00 97.31 175 LEU A O 1
ATOM 1402 N N . VAL A 1 176 ? -9.441 0.215 19.279 1.00 96.88 176 VAL A N 1
ATOM 1403 C CA . VAL A 1 176 ? -9.331 1.676 19.395 1.00 96.88 176 VAL A CA 1
ATOM 1404 C C . VAL A 1 176 ? -9.563 2.144 20.839 1.00 96.88 176 VAL A C 1
ATOM 1406 O O . VAL A 1 176 ? -8.857 3.028 21.329 1.00 96.88 176 VAL A O 1
ATOM 1409 N N . GLY A 1 177 ? -10.505 1.517 21.545 1.00 96.31 177 GLY A N 1
ATOM 1410 C CA . GLY A 1 177 ? -10.946 1.876 22.890 1.00 96.31 177 GLY A CA 1
ATOM 1411 C C . GLY A 1 177 ? -12.055 2.935 22.897 1.00 96.31 177 GLY A C 1
ATOM 1412 O O . GLY A 1 177 ? -12.074 3.846 22.069 1.00 96.31 177 GLY A O 1
ATOM 1413 N N . ASN A 1 178 ? -12.971 2.832 23.870 1.00 96.00 178 ASN A N 1
ATOM 1414 C CA . ASN A 1 178 ? -14.159 3.695 23.969 1.00 96.00 178 ASN A CA 1
ATOM 1415 C C . ASN A 1 178 ? -13.812 5.185 24.035 1.00 96.00 178 ASN A C 1
ATOM 1417 O O . ASN A 1 178 ? -14.378 5.969 23.286 1.00 96.00 178 ASN A O 1
ATOM 1421 N N . GLU A 1 179 ? -12.827 5.547 24.856 1.00 96.75 179 GLU A N 1
ATOM 1422 C CA . GLU A 1 179 ? -12.382 6.932 25.039 1.00 96.75 179 GLU A CA 1
ATOM 1423 C C . GLU A 1 179 ? -11.946 7.583 23.715 1.00 96.75 179 GLU A C 1
ATOM 1425 O O . GLU A 1 179 ? -12.401 8.670 23.373 1.00 96.75 179 GLU A O 1
ATOM 1430 N N . ALA A 1 180 ? -11.093 6.910 22.933 1.00 96.94 180 ALA A N 1
ATOM 1431 C CA . ALA A 1 180 ? -10.612 7.457 21.664 1.00 96.94 180 ALA A CA 1
ATOM 1432 C C . ALA A 1 180 ? -11.720 7.491 20.599 1.00 96.94 180 ALA A C 1
ATOM 1434 O O . ALA A 1 180 ? -11.794 8.442 19.824 1.00 96.94 180 ALA A O 1
ATOM 1435 N N . ALA A 1 181 ? -12.606 6.491 20.588 1.00 97.00 181 ALA A N 1
ATOM 1436 C CA . ALA A 1 181 ? -13.752 6.461 19.684 1.00 97.00 181 ALA A CA 1
ATOM 1437 C C . ALA A 1 181 ? -14.760 7.589 19.982 1.00 97.00 181 ALA A C 1
ATOM 1439 O O . ALA A 1 181 ? -15.288 8.204 19.058 1.00 97.00 181 ALA A O 1
ATOM 1440 N N . GLU A 1 182 ? -15.019 7.876 21.258 1.00 96.75 182 GLU A N 1
ATOM 1441 C CA . GLU A 1 182 ? -15.886 8.976 21.698 1.00 96.75 182 GLU A CA 1
ATOM 1442 C C . GLU A 1 182 ? -15.259 10.341 21.411 1.00 96.75 182 GLU A C 1
ATOM 1444 O O . GLU A 1 182 ? -15.943 11.246 20.934 1.00 96.75 182 GLU A O 1
ATOM 1449 N N . GLU A 1 183 ? -13.949 10.481 21.620 1.00 96.69 183 GLU A N 1
ATOM 1450 C CA . GLU A 1 183 ? -13.223 11.700 21.267 1.00 96.69 183 GLU A CA 1
ATOM 1451 C C . GLU A 1 183 ? -13.310 11.979 19.764 1.00 96.69 183 GLU A C 1
ATOM 1453 O O . GLU A 1 183 ? -13.631 13.104 19.376 1.00 96.69 183 GLU A O 1
ATOM 1458 N N . LEU A 1 184 ? -13.114 10.952 18.927 1.00 96.62 184 LEU A N 1
ATOM 1459 C CA . LEU A 1 184 ? -13.266 11.061 17.477 1.00 96.62 184 LEU A CA 1
ATOM 1460 C C . LEU A 1 184 ? -14.692 11.478 17.100 1.00 96.62 184 LEU A C 1
ATOM 1462 O O . LEU A 1 184 ? -14.867 12.421 16.336 1.00 96.62 184 LEU A O 1
ATOM 1466 N N . GLN A 1 185 ? -15.710 10.857 17.698 1.00 95.94 185 GLN A N 1
ATOM 1467 C CA . GLN A 1 185 ? -17.108 11.234 17.478 1.00 95.94 185 GLN A CA 1
ATOM 1468 C C . GLN A 1 185 ? -17.400 12.692 17.878 1.00 95.94 185 GLN A C 1
ATOM 1470 O O . GLN A 1 185 ? -18.166 13.370 17.198 1.00 95.94 185 GLN A O 1
ATOM 1475 N N . SER A 1 186 ? -16.789 13.186 18.959 1.00 95.75 186 SER A N 1
ATOM 1476 C CA . SER A 1 186 ? -16.955 14.566 19.447 1.00 95.75 186 SER A CA 1
ATOM 1477 C C . SER A 1 186 ? -16.196 15.623 18.633 1.00 95.75 186 SER A C 1
ATOM 1479 O O . SER A 1 186 ? -16.393 16.827 18.831 1.00 95.75 186 SER A O 1
ATOM 1481 N N . ALA A 1 187 ? -15.264 15.179 17.789 1.00 94.38 187 ALA A N 1
ATOM 1482 C CA . ALA A 1 187 ? -14.436 16.024 16.939 1.00 94.38 187 ALA A CA 1
ATOM 1483 C C . ALA A 1 187 ? -15.052 16.252 15.549 1.00 94.38 187 ALA A C 1
ATOM 1485 O O . ALA A 1 187 ? -14.495 17.024 14.767 1.00 94.38 187 ALA A O 1
ATOM 1486 N N . ASP A 1 188 ? -16.180 15.599 15.253 1.00 90.06 188 ASP A N 1
ATOM 1487 C CA . ASP A 1 188 ? -16.871 15.709 13.973 1.00 90.06 188 ASP A CA 1
ATOM 1488 C C . ASP A 1 188 ? -17.213 17.173 13.638 1.00 90.0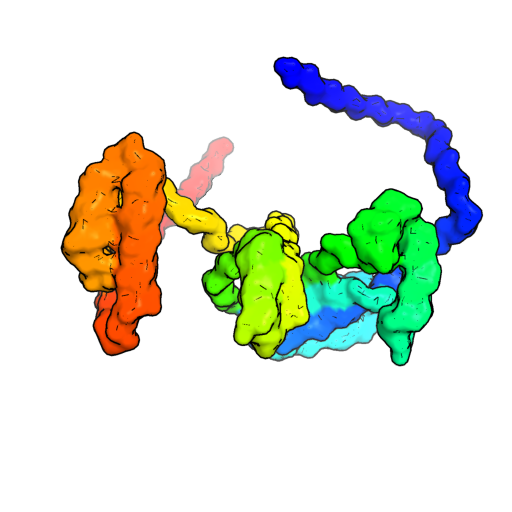6 188 ASP A C 1
ATOM 1490 O O . ASP A 1 188 ? -17.654 17.946 14.491 1.00 90.06 188 ASP A O 1
ATOM 1494 N N . GLY A 1 189 ? -16.946 17.568 12.393 1.00 88.38 189 GLY A N 1
ATOM 1495 C CA . GLY A 1 189 ? -17.079 18.950 11.921 1.00 88.38 189 GLY A CA 1
ATOM 1496 C C . GLY A 1 189 ? -15.900 19.894 12.220 1.00 88.38 189 GLY A C 1
ATOM 1497 O O . GLY A 1 189 ? -15.870 20.989 11.661 1.00 88.38 189 GLY A O 1
ATOM 1498 N N . ASP A 1 190 ? -14.903 19.494 13.021 1.00 92.94 190 ASP A N 1
ATOM 1499 C CA . ASP A 1 190 ? -13.663 20.258 13.249 1.00 92.94 190 ASP A CA 1
ATOM 1500 C C . ASP A 1 190 ? -12.448 19.506 12.664 1.00 92.94 190 ASP A C 1
ATOM 1502 O O . ASP A 1 190 ? -12.008 18.503 13.238 1.00 92.94 190 ASP A O 1
ATOM 1506 N N . PRO A 1 191 ? -11.854 19.977 11.548 1.00 91.50 191 PRO A N 1
ATOM 1507 C CA . PRO A 1 191 ? -10.737 19.291 10.895 1.00 91.50 191 PRO A CA 1
ATOM 1508 C C . PRO A 1 191 ? -9.492 19.121 11.776 1.00 91.50 191 PRO A C 1
ATOM 1510 O O . PRO A 1 191 ? -8.799 18.104 11.685 1.00 91.50 191 PRO A O 1
ATOM 1513 N N . CYS A 1 192 ? -9.193 20.102 12.632 1.00 92.06 192 CYS A N 1
ATOM 1514 C CA . CYS A 1 192 ? -8.005 20.072 13.482 1.00 92.06 192 CYS A CA 1
ATOM 1515 C C . CYS A 1 192 ? -8.176 19.026 14.587 1.00 92.06 192 CYS A C 1
ATOM 1517 O O . CYS A 1 192 ? -7.320 18.152 14.767 1.00 92.06 192 CYS A O 1
ATOM 1519 N N . ARG A 1 193 ? -9.328 19.055 15.269 1.00 94.69 193 ARG A N 1
ATOM 1520 C CA . ARG A 1 193 ? -9.668 18.062 16.298 1.00 94.69 193 ARG A CA 1
ATOM 1521 C C . ARG A 1 193 ? -9.812 16.665 15.703 1.00 94.69 193 ARG A C 1
ATOM 1523 O O . ARG A 1 193 ? -9.319 15.710 16.298 1.00 94.69 193 ARG A O 1
ATOM 1530 N N . THR A 1 194 ? -10.404 16.546 14.513 1.00 94.88 194 THR A N 1
ATOM 1531 C CA . THR A 1 194 ? -10.563 15.267 13.805 1.00 94.88 194 THR A CA 1
ATOM 1532 C C . THR A 1 194 ? -9.210 14.627 13.518 1.00 94.88 194 THR A C 1
ATOM 1534 O O . THR A 1 194 ? -9.009 13.455 13.824 1.00 94.88 194 THR A O 1
ATOM 1537 N N . SER A 1 195 ? -8.248 15.393 12.995 1.00 95.25 195 SER A N 1
ATOM 1538 C CA . SER A 1 195 ? -6.897 14.890 12.712 1.00 95.25 195 SER A CA 1
ATOM 1539 C C . SER A 1 195 ? -6.200 14.365 13.974 1.00 95.25 195 SER A C 1
ATOM 1541 O O . SER A 1 195 ? -5.618 13.275 13.967 1.00 95.25 195 SER A O 1
ATOM 1543 N N . LEU A 1 196 ? -6.309 15.094 15.091 1.00 96.50 196 LEU A N 1
ATOM 1544 C CA . LEU A 1 196 ? -5.716 14.687 16.365 1.00 96.50 196 LEU A CA 1
ATOM 1545 C C . LEU A 1 196 ? -6.387 13.431 16.945 1.00 96.50 196 LEU A C 1
ATOM 1547 O O . LEU A 1 196 ? -5.691 12.491 17.340 1.00 96.50 196 LEU A O 1
ATOM 1551 N N . ALA A 1 197 ? -7.719 13.386 16.952 1.00 97.12 197 ALA A N 1
ATOM 1552 C CA . ALA A 1 197 ? -8.477 12.245 17.454 1.00 97.12 197 ALA A CA 1
ATOM 1553 C C . ALA A 1 197 ? -8.269 10.994 16.583 1.00 97.12 197 ALA A C 1
ATOM 1555 O O . ALA A 1 197 ? -8.096 9.889 17.104 1.00 97.12 197 ALA A O 1
ATOM 1556 N N . LEU A 1 198 ? -8.187 11.154 15.258 1.00 97.31 198 LEU A N 1
ATOM 1557 C CA . LEU A 1 198 ? -7.901 10.059 14.331 1.00 97.31 198 LEU A CA 1
ATOM 1558 C C . LEU A 1 198 ? -6.487 9.517 14.543 1.00 97.31 198 LEU A C 1
ATOM 1560 O O . LEU A 1 198 ? -6.294 8.302 14.619 1.00 97.31 198 LEU A O 1
ATOM 1564 N N . LYS A 1 199 ? -5.502 10.407 14.724 1.00 97.50 199 LYS A N 1
ATOM 1565 C CA . LYS A 1 199 ? -4.140 10.019 15.102 1.00 97.50 199 LYS A CA 1
ATOM 1566 C C . LYS A 1 199 ? -4.141 9.220 16.405 1.00 97.50 199 LYS A C 1
ATOM 1568 O O . LYS A 1 199 ? -3.455 8.200 16.474 1.00 97.50 199 LYS A O 1
ATOM 1573 N N . LYS A 1 200 ? -4.907 9.639 17.420 1.00 97.50 200 LYS A N 1
ATOM 1574 C CA . LYS A 1 200 ? -5.043 8.911 18.693 1.00 97.50 200 LYS A CA 1
ATOM 1575 C C . LYS A 1 200 ? -5.636 7.516 18.479 1.00 97.50 200 LYS A C 1
ATOM 1577 O O . LYS A 1 200 ? -5.054 6.546 18.960 1.00 97.50 200 LYS A O 1
ATOM 1582 N N . CYS A 1 201 ? -6.719 7.397 17.709 1.00 97.69 201 CYS A N 1
ATOM 1583 C CA . CYS A 1 201 ? -7.338 6.110 17.376 1.00 97.69 201 CYS A CA 1
ATOM 1584 C C . CYS A 1 201 ? -6.354 5.166 16.673 1.00 97.69 201 CYS A C 1
ATOM 1586 O O . CYS A 1 201 ? -6.147 4.036 17.116 1.00 97.69 201 CYS A O 1
ATOM 1588 N N . PHE A 1 202 ? -5.697 5.652 15.615 1.00 97.50 202 PHE A N 1
ATOM 1589 C CA . PHE A 1 202 ? -4.722 4.874 14.853 1.00 97.50 202 PHE A CA 1
ATOM 1590 C C . PHE A 1 202 ? -3.532 4.452 15.724 1.00 97.50 202 PHE A C 1
ATOM 1592 O O . PHE A 1 202 ? -3.130 3.292 15.710 1.00 97.50 202 PHE A O 1
ATOM 1599 N N . THR A 1 203 ? -3.014 5.364 16.551 1.00 97.44 203 THR A N 1
ATOM 1600 C CA . THR A 1 203 ? -1.902 5.080 17.471 1.00 97.44 203 THR A CA 1
ATOM 1601 C C . THR A 1 203 ? -2.274 3.998 18.480 1.00 97.44 203 THR A C 1
ATOM 1603 O O . THR A 1 203 ? -1.477 3.089 18.697 1.00 97.44 203 THR A O 1
ATOM 1606 N N . ARG A 1 204 ? -3.473 4.047 19.078 1.00 96.75 204 ARG A N 1
ATOM 1607 C CA . ARG A 1 204 ? -3.922 3.013 20.027 1.00 96.75 204 ARG A CA 1
ATOM 1608 C C . ARG A 1 204 ? -4.032 1.646 19.364 1.00 96.75 204 ARG A C 1
ATOM 1610 O O . ARG A 1 204 ? -3.510 0.681 19.908 1.00 96.75 204 ARG A O 1
ATOM 1617 N N . MET A 1 205 ? -4.622 1.583 18.171 1.00 96.12 205 MET A N 1
ATOM 1618 C CA . MET A 1 205 ? -4.732 0.336 17.412 1.00 96.12 205 MET A CA 1
ATOM 1619 C C . MET A 1 205 ? -3.353 -0.251 17.072 1.00 96.12 205 MET A C 1
ATOM 1621 O O . MET A 1 205 ? -3.121 -1.435 17.295 1.00 96.12 205 MET A O 1
ATOM 1625 N N . MET A 1 206 ? -2.420 0.566 16.576 1.00 95.94 206 MET A N 1
ATOM 1626 C CA . MET A 1 206 ? -1.086 0.101 16.168 1.00 95.94 206 MET A CA 1
ATOM 1627 C C . MET A 1 206 ? -0.179 -0.288 17.346 1.00 95.94 206 MET A C 1
ATOM 1629 O O . MET A 1 206 ? 0.771 -1.037 17.147 1.00 95.94 206 MET A O 1
ATOM 1633 N N . ASN A 1 207 ? -0.459 0.209 18.557 1.00 96.12 207 ASN A N 1
ATOM 1634 C CA . ASN A 1 207 ? 0.317 -0.078 19.770 1.00 96.12 207 ASN A CA 1
ATOM 1635 C C . ASN A 1 207 ? -0.421 -0.984 20.770 1.00 96.12 207 ASN A C 1
ATOM 1637 O O . ASN A 1 207 ? 0.020 -1.117 21.912 1.00 96.12 207 ASN A O 1
ATOM 1641 N N . CYS A 1 208 ? -1.554 -1.578 20.390 1.00 95.31 208 CYS A N 1
ATOM 1642 C CA . CYS A 1 208 ? -2.266 -2.488 21.279 1.00 95.31 208 CYS A CA 1
ATOM 1643 C C . CYS A 1 208 ? -1.454 -3.771 21.534 1.00 95.31 208 CYS A C 1
ATOM 1645 O O . CYS A 1 208 ? -0.561 -4.140 20.766 1.00 95.31 208 CYS A O 1
ATOM 1647 N N . GLU A 1 209 ? -1.756 -4.463 22.634 1.00 96.38 209 GLU A N 1
ATOM 1648 C CA . GLU A 1 209 ? -1.083 -5.720 22.956 1.00 96.38 209 GLU A CA 1
ATOM 1649 C C . GLU A 1 209 ? -1.313 -6.748 21.839 1.00 96.38 209 GLU A C 1
ATOM 1651 O O . GLU A 1 209 ? -2.446 -6.985 21.420 1.00 96.38 209 GLU A O 1
ATOM 1656 N N . LYS A 1 210 ? -0.240 -7.414 21.392 1.00 96.75 210 LYS A N 1
ATOM 1657 C CA . LYS A 1 210 ? -0.302 -8.406 20.307 1.00 96.75 210 LYS A CA 1
ATOM 1658 C C . LYS A 1 210 ? -1.373 -9.473 20.545 1.00 96.75 210 LYS A C 1
ATOM 1660 O O . LYS A 1 210 ? -2.052 -9.864 19.602 1.00 96.75 210 LYS A O 1
ATOM 1665 N N . LYS A 1 211 ? -1.523 -9.940 21.788 1.00 97.31 211 LYS A N 1
ATOM 1666 C CA . LYS A 1 211 ? -2.543 -10.931 22.147 1.00 97.31 211 LYS A CA 1
ATOM 1667 C C . LYS A 1 211 ? -3.950 -10.388 21.901 1.00 97.31 211 LYS A C 1
ATOM 1669 O O . LYS A 1 211 ? -4.709 -11.005 21.164 1.00 97.31 211 LYS A O 1
ATOM 1674 N N . LEU A 1 212 ? -4.248 -9.200 22.431 1.00 96.50 212 LEU A N 1
ATOM 1675 C CA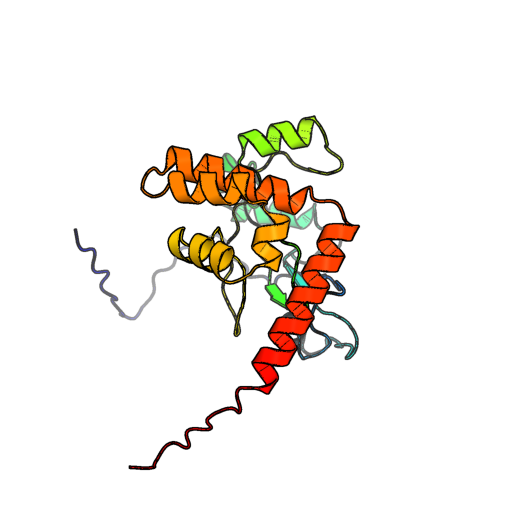 . LEU A 1 212 ? -5.524 -8.522 22.208 1.00 96.50 212 LEU A CA 1
ATOM 1676 C C . LEU A 1 212 ? -5.798 -8.321 20.711 1.00 96.50 212 LEU A C 1
ATOM 1678 O O . LEU A 1 212 ? -6.901 -8.610 20.255 1.00 96.50 212 LEU A O 1
ATOM 1682 N N . PHE A 1 213 ? -4.798 -7.880 19.940 1.00 97.12 213 PHE A N 1
ATOM 1683 C CA . PHE A 1 213 ? -4.931 -7.709 18.492 1.00 97.12 213 PHE A CA 1
ATOM 1684 C C . PHE A 1 213 ? -5.338 -9.007 17.791 1.00 97.12 213 PHE A C 1
ATOM 1686 O O . PHE A 1 213 ? -6.290 -9.021 17.014 1.00 97.12 213 PHE A O 1
ATOM 1693 N N . VAL A 1 214 ? -4.629 -10.102 18.080 1.00 97.75 214 VAL A N 1
ATOM 1694 C CA . VAL A 1 214 ? -4.890 -11.417 17.482 1.00 97.75 214 VAL A CA 1
ATOM 1695 C C . VAL A 1 214 ? -6.271 -11.936 17.881 1.00 97.75 214 VAL A C 1
ATOM 1697 O O . VAL A 1 214 ? -6.999 -12.429 17.022 1.00 97.75 214 VAL A O 1
ATOM 1700 N N . ASP A 1 215 ? -6.663 -11.780 19.144 1.00 98.12 215 ASP A N 1
ATOM 1701 C CA . ASP A 1 215 ? -7.973 -12.214 19.631 1.00 98.12 215 ASP A CA 1
ATOM 1702 C C . ASP A 1 215 ? -9.107 -11.463 18.910 1.00 98.12 215 ASP A C 1
ATOM 1704 O O . ASP A 1 215 ? -10.025 -12.090 18.376 1.00 98.12 215 ASP A O 1
ATOM 1708 N N . GLN A 1 216 ? -9.014 -10.131 18.810 1.00 98.19 216 GLN A N 1
ATOM 1709 C CA . GLN A 1 216 ? -10.008 -9.316 18.099 1.00 98.19 216 GLN A CA 1
ATOM 1710 C C . GLN A 1 216 ? -10.027 -9.602 16.591 1.00 98.19 216 GLN A C 1
ATOM 1712 O O . GLN A 1 216 ? -11.098 -9.664 15.989 1.00 98.19 216 GLN A O 1
ATOM 1717 N N . LEU A 1 217 ? -8.866 -9.832 15.972 1.00 97.50 217 LEU A N 1
ATOM 1718 C CA . LEU A 1 217 ? -8.784 -10.203 14.560 1.00 97.50 217 LEU A CA 1
ATOM 1719 C C . LEU A 1 217 ? -9.465 -11.550 14.289 1.00 97.50 217 LEU A C 1
ATOM 1721 O O . LEU A 1 217 ? -10.233 -11.667 13.337 1.00 97.50 217 LEU A O 1
ATOM 1725 N N . ASN A 1 218 ? -9.230 -12.555 15.133 1.00 98.00 218 ASN A N 1
ATOM 1726 C CA . ASN A 1 218 ? -9.862 -13.867 14.993 1.00 98.00 218 ASN A CA 1
ATOM 1727 C C . ASN A 1 218 ? -11.387 -13.779 15.136 1.00 98.00 218 ASN A C 1
ATOM 1729 O O . ASN A 1 218 ? -12.116 -14.414 14.371 1.00 98.00 218 ASN A O 1
ATOM 1733 N N . MET A 1 219 ? -11.878 -12.962 16.074 1.00 97.94 219 MET A N 1
ATOM 1734 C CA . MET A 1 219 ? -13.310 -12.683 16.216 1.00 97.94 219 MET A CA 1
ATOM 1735 C C . MET A 1 219 ? -13.887 -12.026 14.956 1.00 97.94 219 MET A C 1
ATOM 1737 O O . MET A 1 219 ? -14.923 -12.470 14.461 1.00 97.94 219 MET A O 1
ATOM 1741 N N . LEU A 1 220 ? -13.182 -11.039 14.394 1.00 97.62 220 LEU A N 1
ATOM 1742 C CA . LEU A 1 220 ? -13.595 -10.350 13.174 1.00 97.62 220 LEU A CA 1
ATOM 1743 C C . LEU A 1 220 ? -13.670 -11.311 11.981 1.00 97.62 220 LEU A C 1
ATOM 1745 O O . LEU A 1 220 ? -14.669 -11.327 11.264 1.00 97.62 220 LEU A O 1
ATOM 1749 N N . VAL A 1 221 ? -12.637 -12.136 11.784 1.00 97.12 221 VAL A N 1
ATOM 1750 C CA . VAL A 1 221 ? -12.593 -13.135 10.704 1.00 97.12 221 VAL A CA 1
ATOM 1751 C C . VAL A 1 221 ? -13.745 -14.126 10.842 1.00 97.12 221 VAL A C 1
ATOM 1753 O O . VAL A 1 221 ? -14.434 -14.399 9.858 1.00 97.12 221 VAL A O 1
ATOM 1756 N N . LYS A 1 222 ? -14.000 -14.622 12.059 1.00 96.94 222 LYS A N 1
ATOM 1757 C CA . LYS A 1 222 ? -15.119 -15.529 12.329 1.00 96.94 222 LYS A CA 1
ATOM 1758 C C . LYS A 1 222 ? -16.458 -14.882 11.970 1.00 96.94 222 LYS A C 1
ATOM 1760 O O . LYS A 1 222 ? -17.228 -15.467 11.214 1.00 96.94 222 LYS A O 1
ATOM 1765 N N . ARG A 1 223 ? -16.707 -13.660 12.448 1.00 96.44 223 ARG A N 1
ATOM 1766 C CA . ARG A 1 223 ? -17.960 -12.939 12.198 1.00 96.44 223 ARG A CA 1
ATOM 1767 C C . ARG A 1 223 ? -18.199 -12.685 10.710 1.00 96.44 223 ARG A C 1
ATOM 1769 O O . ARG A 1 223 ? -19.284 -12.969 10.215 1.00 96.44 223 ARG A O 1
ATOM 1776 N N . ILE A 1 224 ? -17.185 -12.204 9.986 1.00 95.56 224 ILE A N 1
ATOM 1777 C CA . ILE A 1 224 ? -17.293 -11.946 8.540 1.00 95.56 224 ILE A CA 1
ATOM 1778 C C . ILE A 1 224 ? -17.541 -13.245 7.764 1.00 95.56 224 ILE A C 1
ATOM 1780 O O . ILE A 1 224 ? -18.332 -13.247 6.821 1.00 95.56 224 ILE A O 1
ATOM 1784 N N . SER A 1 225 ? -16.906 -14.349 8.165 1.00 94.56 225 SER A N 1
ATOM 1785 C CA . SER A 1 225 ? -17.103 -15.653 7.518 1.00 94.56 225 SER A CA 1
ATOM 1786 C C . SER A 1 225 ? -18.548 -16.142 7.682 1.00 94.56 225 SER A C 1
ATOM 1788 O O . SER A 1 225 ? -19.190 -16.509 6.701 1.00 94.56 225 SER A O 1
ATOM 1790 N N . GLU A 1 226 ? -19.105 -16.041 8.892 1.00 93.69 226 GLU A N 1
ATOM 1791 C CA . GLU A 1 226 ? -20.496 -16.420 9.183 1.00 93.69 226 GLU A CA 1
ATOM 1792 C C . GLU A 1 226 ? -21.529 -15.499 8.497 1.00 93.69 226 GLU A C 1
ATOM 1794 O O . GLU A 1 226 ? -22.598 -15.946 8.076 1.00 93.69 226 GLU A O 1
ATOM 1799 N N . GLU A 1 227 ? -21.238 -14.200 8.367 1.00 87.12 227 GLU A N 1
ATOM 1800 C CA . GLU A 1 227 ? -22.089 -13.246 7.640 1.00 87.12 227 GLU A CA 1
ATOM 1801 C C . GLU A 1 227 ? -22.058 -13.479 6.118 1.00 87.12 227 GLU A C 1
ATOM 1803 O O . GLU A 1 227 ? -23.087 -13.328 5.450 1.00 87.12 227 GLU A O 1
ATOM 1808 N N . GLY A 1 228 ? -20.901 -13.870 5.575 1.00 73.38 228 GLY A N 1
ATOM 1809 C CA . GLY A 1 228 ? -20.713 -14.200 4.161 1.00 73.38 228 GLY A CA 1
ATOM 1810 C C . GLY A 1 228 ? -21.502 -15.436 3.726 1.00 73.38 228 GLY A C 1
ATOM 1811 O O . GLY A 1 228 ? -22.130 -15.419 2.669 1.00 73.38 228 GLY A O 1
ATOM 1812 N N . GLU A 1 229 ? -21.562 -16.470 4.568 1.00 62.97 229 GLU A N 1
ATOM 1813 C CA . GLU A 1 229 ? -22.349 -17.686 4.308 1.00 62.97 229 GLU A CA 1
ATOM 1814 C C . GLU A 1 229 ? -23.870 -17.434 4.303 1.00 62.97 229 GLU A C 1
ATOM 1816 O O . GLU A 1 229 ? -24.624 -18.140 3.632 1.00 62.97 229 GLU A O 1
ATOM 1821 N N . ARG A 1 230 ? -24.345 -16.390 4.997 1.00 57.50 230 ARG A N 1
ATOM 1822 C CA . ARG A 1 230 ? -25.778 -16.043 5.086 1.00 57.50 230 ARG A CA 1
ATOM 1823 C C . ARG A 1 230 ? -26.327 -15.277 3.878 1.00 57.50 230 ARG A C 1
ATOM 1825 O O . ARG A 1 230 ? -27.542 -15.090 3.798 1.00 57.50 230 ARG A O 1
ATOM 1832 N N . LYS A 1 231 ? -25.489 -14.831 2.934 1.00 45.44 231 LYS A N 1
ATOM 1833 C CA . LYS A 1 231 ? -25.933 -14.171 1.691 1.00 45.44 231 LYS A CA 1
ATOM 1834 C C . LYS A 1 231 ? -25.603 -15.036 0.466 1.00 45.44 231 LYS A C 1
ATOM 1836 O O . LYS A 1 231 ? -24.512 -14.900 -0.084 1.00 45.44 231 LYS A O 1
ATOM 1841 N N . PRO A 1 232 ? -26.540 -15.858 -0.048 1.00 42.41 232 PRO A N 1
ATOM 1842 C CA . PRO A 1 232 ? -26.362 -16.480 -1.352 1.00 42.41 232 PRO A CA 1
ATOM 1843 C C . PRO A 1 232 ? -26.368 -15.397 -2.437 1.00 42.41 232 PRO A C 1
ATOM 1845 O O . PRO A 1 232 ? -27.234 -14.517 -2.461 1.00 42.41 232 PRO A O 1
ATOM 1848 N N . CYS A 1 233 ? -25.389 -15.476 -3.333 1.00 40.50 233 CYS A N 1
ATOM 1849 C CA . CYS A 1 233 ? -25.242 -14.633 -4.510 1.00 40.50 233 CYS A CA 1
ATOM 1850 C C . CYS A 1 233 ? -26.553 -14.597 -5.322 1.00 40.50 233 CYS A C 1
ATOM 1852 O O . CYS A 1 233 ? -26.993 -15.620 -5.847 1.00 40.50 233 CYS A O 1
ATOM 1854 N N . ARG A 1 234 ? -27.186 -13.422 -5.446 1.00 42.41 234 ARG A N 1
ATOM 1855 C CA . ARG A 1 234 ? -28.238 -13.204 -6.448 1.00 42.41 234 ARG A CA 1
ATOM 1856 C C . ARG A 1 234 ? -27.559 -13.132 -7.812 1.00 42.41 234 ARG A C 1
ATOM 1858 O O . ARG A 1 234 ? -27.103 -12.069 -8.219 1.00 42.41 234 ARG A O 1
ATOM 1865 N N . THR A 1 235 ? -27.487 -14.254 -8.517 1.00 41.06 235 THR A N 1
ATOM 1866 C CA . THR A 1 235 ? -27.149 -14.261 -9.940 1.00 41.06 235 THR A CA 1
ATOM 1867 C C . THR A 1 235 ? -28.312 -13.636 -10.707 1.00 41.06 235 THR A C 1
ATOM 1869 O O . THR A 1 235 ? -29.316 -14.292 -10.978 1.00 41.06 235 THR A O 1
ATOM 1872 N N . SER A 1 236 ? -28.207 -12.351 -11.034 1.00 41.06 236 SER A N 1
ATOM 1873 C CA . SER A 1 236 ? -29.049 -11.728 -12.050 1.00 41.06 236 SER A CA 1
ATOM 1874 C C . SER A 1 236 ? -28.547 -12.170 -13.425 1.00 41.06 236 SER A C 1
ATOM 1876 O O . SER A 1 236 ? -27.543 -11.661 -13.920 1.00 41.06 236 SER A O 1
ATOM 1878 N N . THR A 1 237 ? -29.225 -13.137 -14.038 1.00 37.03 237 THR A N 1
ATOM 1879 C CA . THR A 1 237 ? -29.144 -13.373 -15.485 1.00 37.03 237 THR A CA 1
ATOM 1880 C C . THR A 1 237 ? -29.624 -12.119 -16.227 1.00 37.03 237 THR A C 1
ATOM 1882 O O . THR A 1 237 ? -30.697 -11.616 -15.883 1.00 37.03 237 THR A O 1
ATOM 1885 N N . PRO A 1 238 ? -28.901 -11.601 -17.236 1.00 48.41 238 PRO A N 1
ATOM 1886 C CA . PRO A 1 238 ? -29.433 -10.545 -18.083 1.00 48.41 238 PRO A CA 1
ATOM 1887 C C . PRO A 1 238 ? -30.493 -11.137 -19.018 1.00 48.41 238 PRO A C 1
ATOM 1889 O O . PRO A 1 238 ? -30.226 -12.093 -19.746 1.00 48.41 238 PRO A O 1
ATOM 1892 N N . SER A 1 239 ? -31.705 -10.578 -18.986 1.00 41.00 239 SER A N 1
ATOM 1893 C CA . SER A 1 239 ? -32.726 -10.838 -19.998 1.00 41.00 239 SER A CA 1
ATOM 1894 C C . SER A 1 239 ? -32.256 -10.262 -21.330 1.00 41.00 239 SER A C 1
ATOM 1896 O O . SER A 1 239 ? -32.012 -9.059 -21.424 1.00 41.00 239 SER A O 1
ATOM 1898 N N . ALA A 1 240 ? -32.140 -11.112 -22.346 1.00 45.28 240 ALA A N 1
ATOM 1899 C CA . ALA A 1 240 ? -32.005 -10.665 -23.722 1.00 45.28 240 ALA A CA 1
ATOM 1900 C C . ALA A 1 240 ? -33.277 -9.905 -24.130 1.00 45.28 240 ALA A C 1
ATOM 1902 O O . ALA A 1 240 ? -34.384 -10.435 -24.005 1.00 45.28 240 ALA A O 1
ATOM 1903 N N . GLY A 1 241 ? -33.092 -8.670 -24.586 1.00 48.34 241 GLY A N 1
ATOM 1904 C CA . GLY A 1 241 ? -34.075 -7.823 -25.249 1.00 48.34 241 GLY A CA 1
ATOM 1905 C C . GLY A 1 241 ? -33.355 -7.009 -26.306 1.00 48.34 241 GLY A C 1
ATOM 1906 O O . GLY A 1 241 ? -32.249 -6.520 -25.982 1.00 48.34 241 GLY A O 1
#

Radius of gyration: 25.48 Å; chains: 1; bounding box: 64×51×68 Å

Organism: NCBI:txid1608454

Foldseek 3Di:
DDDDDDDDDDDDDDDDDDPDPDDDDFDKDWDFDPQADAWPLFPQNVVVCVSPVPDDGDRGTGRFKIWTQGDDPPSPDPCQPVQLVVCDPVCCVVVVSDDPDTDMDGGGRDDDDDDDWDALVVLLVCCVVPCVVRVDSHTDDDDDDDPDDDDDDDDDDPLVVVLVCCVPQVLLVQQQDPVLSVQCVVCPPPPVSNVVSVCSSVVSNVPPDPVSNVVSVVVRVVVVVVVVVVDDDPPDDDDDD